Protein AF-A0A959HQ09-F1 (afdb_monomer_lite)

Foldseek 3Di:
DPPPVVVVVVQLVVLVVLLPDVLPDDLLLLLVPPDPDDPVVSVVLSVVLNVQSVCVNVVVLVVVVVVQCVVDPWAQCVPPPVVQADDFDDPPPPSRQAIEAEPRPDDPDPPDQWADRQRYIYGYDDDDNLNVQLRSLLNVVCSVNNPVLVVQLVVLCVDVVNQDLPDLVRCLVCLVVDQLSNRDTSSVSSNNLSRLRVVCVVVVPSVSSVSNNVNVD

Radius of gyration: 17.72 Å; chains: 1; bounding box: 46×41×42 Å

Structure (mmCIF, N/CA/C/O backbone):
data_AF-A0A959HQ09-F1
#
_entry.id   AF-A0A959HQ09-F1
#
loop_
_atom_site.group_PDB
_atom_site.id
_atom_site.ty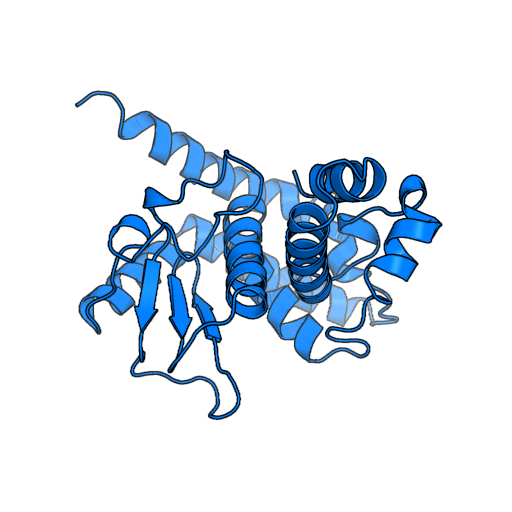pe_symbol
_atom_site.label_atom_id
_atom_site.label_alt_id
_atom_site.label_comp_id
_atom_site.label_asym_id
_atom_site.label_entity_id
_atom_site.label_seq_id
_atom_site.pdbx_PDB_ins_code
_atom_site.Cartn_x
_atom_site.Cartn_y
_atom_site.Cartn_z
_atom_site.occupancy
_atom_site.B_iso_or_equiv
_atom_site.auth_seq_id
_atom_site.auth_comp_id
_atom_site.auth_asym_id
_atom_site.auth_atom_id
_atom_site.pdbx_PDB_model_num
ATOM 1 N N . MET A 1 1 ? -23.035 -22.049 7.823 1.00 43.94 1 MET A N 1
ATOM 2 C CA . MET A 1 1 ? -21.724 -22.748 7.799 1.00 43.94 1 MET A CA 1
ATOM 3 C C . MET A 1 1 ? -21.172 -23.073 6.390 1.00 43.94 1 MET A C 1
ATOM 5 O O . MET A 1 1 ? -20.216 -23.827 6.305 1.00 43.94 1 MET A O 1
ATOM 9 N N . LYS A 1 2 ? -21.675 -22.491 5.280 1.00 42.75 2 LYS A N 1
ATOM 10 C CA . LYS A 1 2 ? -21.252 -22.854 3.900 1.00 42.75 2 LYS A CA 1
ATOM 11 C C . LYS A 1 2 ? -20.357 -21.833 3.152 1.00 42.75 2 LYS A C 1
ATOM 13 O O . LYS A 1 2 ? -20.010 -22.096 2.010 1.00 42.75 2 LYS A O 1
ATOM 18 N N . SER A 1 3 ? -19.942 -20.709 3.752 1.00 49.41 3 SER A N 1
ATOM 19 C CA . SER A 1 3 ? -19.182 -19.643 3.048 1.00 49.41 3 SER A CA 1
ATOM 20 C C . SER A 1 3 ? -17.676 -19.566 3.359 1.00 49.41 3 SER A C 1
ATOM 22 O O . SER A 1 3 ? -16.949 -18.834 2.686 1.00 49.41 3 SER A O 1
ATOM 24 N N . LEU A 1 4 ? -17.179 -20.311 4.354 1.00 49.88 4 LEU A N 1
ATOM 25 C CA . LEU A 1 4 ? -15.773 -20.222 4.777 1.00 49.88 4 LEU A CA 1
ATOM 26 C C . LEU A 1 4 ? -14.812 -20.902 3.786 1.00 49.88 4 LEU A C 1
ATOM 28 O O . LEU A 1 4 ? -13.764 -20.339 3.480 1.00 49.88 4 LEU A O 1
ATOM 32 N N . ASN A 1 5 ? -15.183 -22.052 3.212 1.00 52.88 5 ASN A N 1
ATOM 33 C CA . ASN A 1 5 ? -14.275 -22.830 2.356 1.00 52.88 5 ASN A CA 1
ATOM 34 C C . ASN A 1 5 ? -13.926 -22.130 1.034 1.00 52.88 5 ASN A C 1
ATOM 36 O O . ASN A 1 5 ? -12.776 -22.172 0.604 1.00 52.88 5 ASN A O 1
ATOM 40 N N . THR A 1 6 ? -14.874 -21.427 0.411 1.00 57.06 6 THR A N 1
ATOM 41 C CA . THR A 1 6 ? -14.642 -20.783 -0.892 1.00 57.06 6 THR A CA 1
ATOM 42 C C . THR A 1 6 ? -13.637 -19.634 -0.793 1.00 57.06 6 THR A C 1
ATOM 44 O O . THR A 1 6 ? -12.809 -19.452 -1.681 1.00 57.06 6 THR A O 1
ATOM 47 N N . THR A 1 7 ? -13.648 -18.885 0.314 1.00 63.38 7 THR A N 1
ATOM 48 C CA . THR A 1 7 ? -12.764 -17.720 0.488 1.00 63.38 7 THR A CA 1
ATOM 49 C C . THR A 1 7 ? -11.302 -18.137 0.662 1.00 63.38 7 THR A C 1
ATOM 51 O O . THR A 1 7 ? -10.413 -17.511 0.084 1.00 63.38 7 THR A O 1
ATOM 54 N N . TRP A 1 8 ? -11.043 -19.211 1.414 1.00 62.03 8 TRP A N 1
ATOM 55 C CA . TRP A 1 8 ? -9.688 -19.726 1.625 1.00 62.03 8 TRP A CA 1
ATOM 56 C C . TRP A 1 8 ? -9.102 -20.353 0.365 1.00 62.03 8 TRP A C 1
ATOM 58 O O . TRP A 1 8 ? -7.961 -20.055 0.027 1.00 62.03 8 TRP A O 1
ATOM 68 N N . ILE A 1 9 ? -9.889 -21.140 -0.373 1.00 66.19 9 ILE A N 1
ATOM 69 C CA . ILE A 1 9 ? -9.443 -21.763 -1.627 1.00 66.19 9 ILE A CA 1
ATOM 70 C C . ILE A 1 9 ? -9.069 -20.691 -2.658 1.00 66.19 9 ILE A C 1
ATOM 72 O O . ILE A 1 9 ? -8.006 -20.772 -3.270 1.00 66.19 9 ILE A O 1
ATOM 76 N N . VAL A 1 10 ? -9.887 -19.643 -2.802 1.00 71.75 10 VAL A N 1
ATOM 77 C CA . VAL A 1 10 ? -9.592 -18.530 -3.719 1.00 71.75 10 VAL A CA 1
ATOM 78 C C . VAL A 1 10 ? -8.351 -17.754 -3.268 1.00 71.75 10 VAL A C 1
ATOM 80 O O . VAL A 1 10 ? -7.457 -17.508 -4.078 1.00 71.75 10 VAL A O 1
ATOM 83 N N . ARG A 1 11 ? -8.237 -17.408 -1.977 1.00 71.44 11 ARG A N 1
ATOM 84 C CA . ARG A 1 11 ? -7.062 -16.689 -1.445 1.00 71.44 11 ARG A CA 1
ATOM 85 C C . ARG A 1 11 ? -5.773 -17.493 -1.605 1.00 71.44 11 ARG A C 1
ATOM 87 O O . ARG A 1 11 ? -4.757 -16.933 -2.016 1.00 71.44 11 ARG A O 1
ATOM 94 N N . TYR A 1 12 ? -5.816 -18.790 -1.314 1.00 76.50 12 TYR A N 1
ATOM 95 C CA . TYR A 1 12 ? -4.663 -19.677 -1.428 1.00 76.50 12 TYR A CA 1
ATOM 96 C C . TYR A 1 12 ? -4.282 -19.910 -2.895 1.00 76.50 12 TYR A C 1
ATOM 98 O O . TYR A 1 12 ? -3.115 -19.772 -3.258 1.00 76.50 12 TYR A O 1
ATOM 106 N N . GLY A 1 13 ? -5.265 -20.124 -3.776 1.00 81.88 13 GLY A N 1
ATOM 107 C CA . GLY A 1 13 ? -5.048 -20.209 -5.223 1.00 81.88 13 GLY A CA 1
ATOM 108 C C . GLY A 1 13 ? -4.397 -18.949 -5.803 1.00 81.88 13 GLY A C 1
ATOM 109 O O . GLY A 1 13 ? -3.475 -19.041 -6.612 1.00 81.88 13 GLY A O 1
ATOM 110 N N . MET A 1 14 ? -4.783 -17.761 -5.323 1.00 83.94 14 MET A N 1
ATOM 111 C CA . MET A 1 14 ? -4.156 -16.495 -5.723 1.00 83.94 14 MET A CA 1
ATOM 112 C C . MET A 1 14 ? -2.687 -16.375 -5.287 1.00 83.94 14 MET A C 1
ATOM 114 O O . MET A 1 14 ? -1.922 -15.658 -5.930 1.00 83.94 14 MET A O 1
ATOM 118 N N . ARG A 1 15 ? -2.252 -17.046 -4.212 1.00 89.12 15 ARG A N 1
ATOM 119 C CA . ARG A 1 15 ? -0.835 -17.060 -3.787 1.00 89.12 15 ARG A CA 1
ATOM 120 C C . ARG A 1 15 ? 0.019 -17.892 -4.727 1.00 89.12 15 ARG A C 1
ATOM 122 O O . ARG A 1 15 ? 1.035 -17.405 -5.206 1.00 89.12 15 ARG A O 1
ATOM 129 N N . TRP A 1 16 ? -0.449 -19.089 -5.069 1.00 87.56 16 TRP A N 1
ATOM 130 C CA . TRP A 1 16 ? 0.205 -19.923 -6.074 1.00 87.56 16 TRP A CA 1
ATOM 131 C C . TRP A 1 16 ? 0.241 -19.238 -7.437 1.00 87.56 16 TRP A C 1
ATOM 133 O O . TRP A 1 16 ? 1.293 -19.192 -8.070 1.00 87.56 16 TRP A O 1
ATOM 143 N N . LYS A 1 17 ? -0.869 -18.612 -7.856 1.00 87.06 17 LYS A N 1
ATOM 144 C CA . LYS A 1 17 ? -0.900 -17.806 -9.083 1.00 87.06 17 LYS A CA 1
ATOM 145 C C . LYS A 1 17 ? 0.177 -16.721 -9.057 1.00 87.06 17 LYS A C 1
ATOM 147 O O . LYS A 1 17 ? 0.912 -16.596 -10.027 1.00 87.06 17 LYS A O 1
ATOM 152 N N . ARG A 1 18 ? 0.316 -15.969 -7.959 1.00 87.44 18 ARG A N 1
ATOM 153 C CA . ARG A 1 18 ? 1.379 -14.960 -7.811 1.00 87.44 18 ARG A CA 1
ATOM 154 C C . ARG A 1 18 ? 2.772 -15.584 -7.893 1.00 87.44 18 ARG A C 1
ATOM 156 O O . ARG A 1 18 ? 3.579 -15.104 -8.676 1.00 87.44 18 ARG A O 1
ATOM 163 N N . LEU A 1 19 ? 3.034 -16.680 -7.182 1.00 86.38 19 LEU A N 1
ATOM 164 C CA . LEU A 1 19 ? 4.336 -17.353 -7.212 1.00 86.38 19 LEU A CA 1
ATOM 165 C C . LEU A 1 19 ? 4.762 -17.777 -8.629 1.00 86.38 19 LEU A C 1
ATOM 167 O O . LEU A 1 19 ? 5.940 -17.683 -8.946 1.00 86.38 19 LEU A O 1
ATOM 171 N N . PHE A 1 20 ? 3.832 -18.205 -9.488 1.00 82.75 20 PHE A N 1
ATOM 172 C CA . PHE A 1 20 ? 4.166 -18.665 -10.843 1.00 82.75 20 PHE A CA 1
ATOM 173 C C . PHE A 1 20 ? 4.054 -17.584 -11.927 1.00 82.75 20 PHE A C 1
ATOM 175 O O . PHE A 1 20 ? 4.828 -17.593 -12.881 1.00 82.75 20 PHE A O 1
ATOM 182 N N . VAL A 1 21 ? 3.120 -16.639 -11.795 1.00 77.31 21 VAL A N 1
ATOM 183 C CA . VAL A 1 21 ? 2.882 -15.585 -12.797 1.00 77.31 21 VAL A CA 1
ATOM 184 C C . VAL A 1 21 ? 3.792 -14.383 -12.570 1.00 77.31 21 VAL A C 1
ATOM 186 O O . VAL A 1 21 ? 4.288 -13.801 -13.531 1.00 77.31 21 VAL A O 1
ATOM 189 N N . PHE A 1 22 ? 4.048 -14.011 -11.314 1.00 72.50 22 PHE A N 1
ATOM 190 C CA . PHE A 1 22 ? 4.819 -12.809 -10.994 1.00 72.50 22 PHE A CA 1
ATOM 191 C C . PHE A 1 22 ? 6.276 -12.887 -11.488 1.00 72.50 22 PHE A C 1
ATOM 193 O O . PHE A 1 22 ? 6.742 -11.918 -12.089 1.00 72.50 22 PHE A O 1
ATOM 200 N N . PRO A 1 23 ? 6.986 -14.030 -11.367 1.00 66.69 23 PRO A N 1
ATOM 201 C CA . PRO A 1 23 ? 8.327 -14.176 -11.937 1.00 66.69 23 PRO A CA 1
ATOM 202 C C . PRO A 1 23 ? 8.366 -14.210 -13.474 1.00 66.69 23 PRO A C 1
ATOM 204 O O . PRO A 1 23 ? 9.419 -13.938 -14.055 1.00 66.69 23 PRO A O 1
ATOM 207 N N . ALA A 1 24 ? 7.250 -14.560 -14.123 1.00 61.00 24 ALA A N 1
ATOM 208 C CA . ALA A 1 24 ? 7.165 -14.828 -15.560 1.00 61.00 24 ALA A CA 1
ATOM 209 C C . ALA A 1 24 ? 6.507 -13.700 -16.387 1.00 61.00 24 ALA A C 1
ATOM 211 O O . ALA A 1 24 ? 6.613 -13.725 -17.611 1.00 61.00 24 ALA A O 1
ATOM 212 N N . GLY A 1 25 ? 5.837 -12.728 -15.752 1.00 60.88 25 GLY A N 1
ATOM 213 C CA . GLY A 1 25 ? 4.898 -11.815 -16.419 1.00 60.88 25 GLY A CA 1
ATOM 214 C C . GLY A 1 25 ? 5.127 -10.305 -16.236 1.00 60.88 25 GLY A C 1
ATOM 215 O O . GLY A 1 25 ? 6.240 -9.825 -16.010 1.00 60.88 25 GLY A O 1
ATOM 216 N N . GLU A 1 26 ? 4.020 -9.564 -16.366 1.00 52.19 26 GLU A N 1
ATOM 217 C CA . GLU A 1 26 ? 3.882 -8.100 -16.534 1.00 52.19 26 GLU A CA 1
ATOM 218 C C . GLU A 1 26 ? 4.521 -7.238 -15.430 1.00 52.19 26 GLU A C 1
ATOM 220 O O . GLU A 1 26 ? 4.887 -6.087 -15.661 1.00 52.19 26 GLU A O 1
ATOM 225 N N . TYR A 1 27 ? 4.765 -7.804 -14.249 1.00 57.06 27 TYR A N 1
ATOM 226 C CA . TYR A 1 27 ? 5.364 -7.091 -13.118 1.00 57.06 27 TYR A CA 1
ATOM 227 C C . TYR A 1 27 ? 6.898 -7.023 -13.155 1.00 57.06 27 TYR A C 1
ATOM 229 O O . TYR A 1 27 ? 7.530 -6.472 -12.248 1.00 57.06 27 TYR A O 1
ATOM 237 N N . ARG A 1 28 ? 7.520 -7.496 -14.248 1.00 57.09 28 ARG A N 1
ATOM 238 C CA . ARG A 1 28 ? 8.947 -7.274 -14.540 1.00 57.09 28 ARG A CA 1
ATOM 239 C C . ARG A 1 28 ? 9.354 -5.792 -14.487 1.00 57.09 28 ARG A C 1
ATOM 241 O O . ARG A 1 28 ? 10.529 -5.486 -14.273 1.00 57.09 28 ARG A O 1
ATOM 248 N N . HIS A 1 29 ? 8.401 -4.873 -14.642 1.00 55.19 29 HIS A N 1
ATOM 249 C CA . HIS A 1 29 ? 8.631 -3.431 -14.573 1.00 55.19 29 HIS A CA 1
ATOM 250 C C . HIS A 1 29 ? 9.190 -2.942 -13.225 1.00 55.19 29 HIS A C 1
ATOM 252 O O . HIS A 1 29 ? 10.007 -2.020 -13.219 1.00 55.19 29 HIS A O 1
ATOM 258 N N . PHE A 1 30 ? 8.897 -3.602 -12.097 1.00 58.06 30 PHE A N 1
ATOM 259 C CA . PHE A 1 30 ? 9.447 -3.201 -10.789 1.00 58.06 30 PHE A CA 1
ATOM 260 C C . PHE A 1 30 ? 10.964 -3.431 -10.650 1.00 58.06 30 PHE A C 1
ATOM 262 O O . PHE A 1 30 ? 11.650 -2.781 -9.848 1.00 58.06 30 PHE A O 1
ATOM 269 N N . TYR A 1 31 ? 11.533 -4.305 -11.484 1.00 51.59 31 TYR A N 1
ATOM 270 C CA . TYR A 1 31 ? 12.986 -4.471 -11.607 1.00 51.59 31 TYR A CA 1
ATOM 271 C C . TYR A 1 31 ? 13.630 -3.377 -12.462 1.00 51.59 31 TYR A C 1
ATOM 273 O O . TYR A 1 31 ? 14.836 -3.143 -12.357 1.00 51.59 31 TYR A O 1
ATOM 281 N N . LEU A 1 32 ? 12.834 -2.726 -13.311 1.00 49.41 32 LEU A N 1
ATOM 282 C CA . LEU A 1 32 ? 13.282 -1.814 -14.357 1.00 49.41 32 LEU A CA 1
ATOM 283 C C . LEU A 1 32 ? 12.976 -0.349 -14.064 1.00 49.41 32 LEU A C 1
ATOM 285 O O . LEU A 1 32 ? 13.360 0.483 -14.881 1.00 49.41 32 LEU A O 1
ATOM 289 N N . TYR A 1 33 ? 12.352 -0.012 -12.928 1.00 50.56 33 TYR A N 1
ATOM 290 C CA . TYR A 1 33 ? 12.102 1.382 -12.559 1.00 50.56 33 TYR A CA 1
ATOM 291 C C . TYR A 1 33 ? 13.421 2.168 -12.497 1.00 50.56 33 TYR A C 1
ATOM 293 O O . TYR A 1 33 ? 14.137 2.124 -11.501 1.00 50.56 33 TYR A O 1
ATOM 301 N N . ARG A 1 34 ? 13.778 2.812 -13.615 1.00 53.16 34 ARG A N 1
ATOM 302 C CA . ARG A 1 34 ? 14.903 3.733 -13.843 1.00 53.16 34 ARG A CA 1
ATOM 303 C C . ARG A 1 34 ? 16.277 3.351 -13.282 1.00 53.16 34 ARG A C 1
ATOM 305 O O . ARG A 1 34 ? 17.147 4.211 -13.181 1.00 53.16 34 ARG A O 1
ATOM 312 N N . THR A 1 35 ? 16.535 2.089 -12.945 1.00 54.34 35 THR A N 1
ATOM 313 C CA . THR A 1 35 ? 17.848 1.716 -12.408 1.00 54.34 35 THR A CA 1
ATOM 314 C C . THR A 1 35 ? 18.733 1.112 -13.494 1.00 54.34 35 THR A C 1
ATOM 316 O O . THR A 1 35 ? 18.455 0.031 -14.009 1.00 54.34 35 THR A O 1
ATOM 319 N N . ASN A 1 36 ? 19.843 1.786 -13.810 1.00 58.88 36 ASN A N 1
ATOM 320 C CA . ASN A 1 36 ? 20.933 1.253 -14.636 1.00 58.88 36 ASN A CA 1
ATOM 321 C C . ASN A 1 36 ? 21.764 0.229 -13.830 1.00 58.88 36 ASN A C 1
ATOM 323 O O . ASN A 1 36 ? 22.969 0.377 -13.633 1.00 58.88 36 ASN A O 1
ATOM 327 N N . LYS A 1 37 ? 21.089 -0.752 -13.217 1.00 68.69 37 LYS A N 1
ATOM 328 C CA . LYS A 1 37 ? 21.716 -1.747 -12.340 1.00 68.69 37 LYS A CA 1
ATOM 329 C C . LYS A 1 37 ? 22.216 -2.935 -13.149 1.00 68.69 37 LYS A C 1
ATOM 331 O O . LYS A 1 37 ? 21.588 -3.366 -14.114 1.00 68.69 37 LYS A O 1
ATOM 336 N N . SER A 1 38 ? 23.330 -3.505 -12.691 1.00 81.94 38 SER A N 1
ATOM 337 C CA . SER A 1 38 ? 23.923 -4.690 -13.307 1.00 81.94 38 SER A CA 1
ATOM 338 C C . SER A 1 38 ? 22.946 -5.881 -13.323 1.00 81.94 38 SER A C 1
ATOM 340 O O . SER A 1 38 ? 22.109 -6.010 -12.418 1.00 81.94 38 SER A O 1
ATOM 342 N N . PRO A 1 39 ? 23.059 -6.795 -14.308 1.00 81.56 39 PRO A N 1
ATOM 343 C CA . PRO A 1 39 ? 22.235 -8.004 -14.383 1.00 81.56 39 PRO A CA 1
ATOM 344 C C . PRO A 1 39 ? 22.214 -8.819 -13.082 1.00 81.56 39 PRO A C 1
ATOM 346 O O . PRO A 1 39 ? 21.149 -9.259 -12.661 1.00 81.56 39 PRO A O 1
ATOM 349 N N . PHE A 1 40 ? 23.354 -8.930 -12.392 1.00 84.44 40 PHE A N 1
ATOM 350 C CA . PHE A 1 40 ? 23.463 -9.648 -11.118 1.00 84.44 40 PHE A CA 1
ATOM 351 C C . PHE A 1 40 ? 22.634 -9.024 -9.993 1.00 84.44 40 PHE A C 1
ATOM 353 O O . PHE A 1 40 ? 21.995 -9.743 -9.230 1.00 84.44 40 PHE A O 1
ATOM 360 N N . ARG A 1 41 ? 22.581 -7.687 -9.899 1.00 81.81 41 ARG A N 1
ATOM 361 C CA . ARG A 1 41 ? 21.724 -7.017 -8.905 1.00 81.81 41 ARG A CA 1
ATOM 362 C C . ARG A 1 41 ? 20.244 -7.244 -9.200 1.00 81.81 41 ARG A C 1
ATOM 364 O O . ARG A 1 41 ? 19.470 -7.427 -8.267 1.00 81.81 41 ARG A O 1
ATOM 371 N N . ARG A 1 42 ? 19.858 -7.259 -10.481 1.00 80.12 42 ARG A N 1
ATOM 372 C CA . ARG A 1 42 ? 18.479 -7.576 -10.891 1.00 80.12 42 ARG A CA 1
ATOM 373 C C . ARG A 1 42 ? 18.101 -9.005 -10.506 1.00 80.12 42 ARG A C 1
ATOM 375 O O . ARG A 1 42 ? 17.035 -9.195 -9.932 1.00 80.12 42 ARG A O 1
ATOM 382 N N . LEU A 1 43 ? 18.993 -9.968 -10.744 1.00 84.25 43 LEU A N 1
ATOM 383 C CA . LEU A 1 43 ? 18.800 -11.354 -10.315 1.00 84.25 43 LEU A CA 1
ATOM 384 C C . LEU A 1 43 ? 18.664 -11.461 -8.790 1.00 84.25 43 LEU A C 1
ATOM 386 O O . LEU A 1 43 ? 17.744 -12.110 -8.311 1.00 84.25 43 LEU A O 1
ATOM 390 N N . GLY A 1 44 ? 19.526 -10.778 -8.033 1.00 87.19 44 GLY A N 1
ATOM 391 C CA . GLY A 1 44 ? 19.452 -10.764 -6.571 1.00 87.19 44 GLY A CA 1
ATOM 392 C C . GLY A 1 44 ? 18.104 -10.258 -6.046 1.00 87.19 44 GLY A C 1
ATOM 393 O O . GLY A 1 44 ? 17.508 -10.899 -5.188 1.00 87.19 44 GLY A O 1
ATOM 394 N N . TYR A 1 45 ? 17.578 -9.156 -6.594 1.00 84.50 45 TYR A N 1
ATOM 395 C CA . TYR A 1 45 ? 16.243 -8.672 -6.214 1.00 84.50 45 TYR A CA 1
ATOM 396 C C . TYR A 1 45 ? 15.135 -9.648 -6.593 1.00 84.50 45 TYR A C 1
ATOM 398 O O . TYR A 1 45 ? 14.220 -9.870 -5.809 1.00 84.50 45 TYR A O 1
ATOM 406 N N . TRP A 1 46 ? 15.236 -10.262 -7.769 1.00 85.38 46 TRP A N 1
ATOM 407 C CA . TRP A 1 46 ? 14.268 -11.263 -8.197 1.00 85.38 46 TRP A CA 1
ATOM 408 C C . TRP A 1 46 ? 14.246 -12.474 -7.258 1.00 85.38 46 TRP A C 1
ATOM 410 O O . TRP A 1 46 ? 13.175 -12.941 -6.885 1.00 85.38 46 TRP A O 1
ATOM 420 N N . MET A 1 47 ? 15.411 -12.934 -6.793 1.00 88.94 47 MET A N 1
ATOM 421 C CA . MET A 1 47 ? 15.485 -14.021 -5.814 1.00 88.94 47 MET A CA 1
ATOM 422 C C . MET A 1 47 ? 14.830 -13.646 -4.480 1.00 88.94 47 MET A C 1
ATOM 424 O O . MET A 1 47 ? 14.141 -14.479 -3.896 1.00 88.94 47 MET A O 1
ATOM 428 N N . VAL A 1 48 ? 15.008 -12.407 -4.007 1.00 90.69 48 VAL A N 1
ATOM 429 C CA . VAL A 1 48 ? 14.341 -11.921 -2.785 1.00 90.69 48 VAL A CA 1
ATOM 430 C C . VAL A 1 48 ? 12.822 -11.954 -2.948 1.00 90.69 48 VAL A C 1
ATOM 432 O O . VAL A 1 48 ? 12.133 -12.472 -2.072 1.00 90.69 48 VAL A O 1
ATOM 435 N N . ASP A 1 49 ? 12.303 -11.485 -4.082 1.00 89.44 49 ASP A N 1
ATOM 436 C CA . ASP A 1 49 ? 10.865 -11.522 -4.366 1.00 89.44 49 ASP A CA 1
ATOM 437 C C . ASP A 1 49 ? 10.323 -12.958 -4.399 1.00 89.44 49 ASP A C 1
ATOM 439 O O . ASP A 1 49 ? 9.276 -13.231 -3.814 1.00 89.44 49 ASP A O 1
ATOM 443 N N . VAL A 1 50 ? 11.051 -13.902 -5.008 1.00 90.38 50 VAL A N 1
ATOM 444 C CA . VAL A 1 50 ? 10.675 -15.327 -5.003 1.00 90.38 50 VAL A CA 1
ATOM 445 C C . VAL A 1 50 ? 10.623 -15.883 -3.580 1.00 90.38 50 VAL A C 1
ATOM 447 O O . VAL A 1 50 ? 9.652 -16.550 -3.231 1.00 90.38 50 VAL A O 1
ATOM 450 N N . VAL A 1 51 ? 11.617 -15.588 -2.736 1.00 94.06 51 VAL A N 1
ATOM 451 C CA . VAL A 1 51 ? 11.625 -16.029 -1.329 1.00 94.06 51 VAL A CA 1
ATOM 452 C C . VAL A 1 51 ? 10.414 -15.478 -0.573 1.00 94.06 51 VAL A C 1
ATOM 454 O O . VAL A 1 51 ? 9.764 -16.217 0.167 1.00 94.06 51 VAL A O 1
ATOM 457 N N . ILE A 1 52 ? 10.066 -14.209 -0.791 1.00 93.56 52 ILE A N 1
ATOM 458 C CA . ILE A 1 52 ? 8.887 -13.586 -0.177 1.00 93.56 52 ILE A CA 1
ATOM 459 C C . ILE A 1 52 ? 7.594 -14.260 -0.660 1.00 93.56 52 ILE A C 1
ATOM 461 O O . ILE A 1 52 ? 6.734 -14.584 0.157 1.00 93.56 52 ILE A O 1
ATOM 465 N N . LEU A 1 53 ? 7.463 -14.535 -1.962 1.00 91.62 53 LEU A N 1
ATOM 466 C CA . LEU A 1 53 ? 6.290 -15.214 -2.529 1.00 91.62 53 LEU A CA 1
ATOM 467 C C . LEU A 1 53 ? 6.139 -16.654 -2.026 1.00 91.62 53 LEU A C 1
ATOM 469 O O . LEU A 1 53 ? 5.022 -17.106 -1.773 1.00 91.62 53 LEU A O 1
ATOM 473 N N . VAL A 1 54 ? 7.248 -17.374 -1.844 1.00 94.44 54 VAL A N 1
ATOM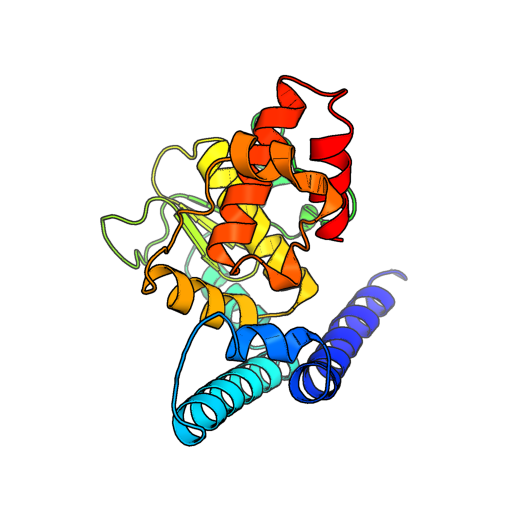 474 C CA . VAL A 1 54 ? 7.236 -18.683 -1.173 1.00 94.44 54 VAL A CA 1
ATOM 475 C C . VAL A 1 54 ? 6.744 -18.526 0.266 1.00 94.44 54 VAL A C 1
ATOM 477 O O . VAL A 1 54 ? 5.894 -19.295 0.710 1.00 94.44 54 VAL A O 1
ATOM 480 N N . GLY A 1 55 ? 7.200 -17.489 0.972 1.00 95.25 55 GLY A N 1
ATOM 481 C CA . GLY A 1 55 ? 6.698 -17.127 2.296 1.00 95.25 55 GLY A CA 1
ATOM 482 C C . GLY A 1 55 ? 5.180 -16.921 2.343 1.00 95.25 55 GLY A C 1
ATOM 483 O O . GLY A 1 55 ? 4.516 -17.435 3.244 1.00 95.25 55 GLY A O 1
ATOM 484 N N . ASP A 1 56 ? 4.607 -16.245 1.345 1.00 93.75 56 ASP A N 1
ATOM 485 C CA . ASP A 1 56 ? 3.153 -16.069 1.230 1.00 93.75 56 ASP A CA 1
ATOM 486 C C . ASP A 1 56 ? 2.424 -17.410 1.090 1.00 93.75 56 ASP A C 1
ATOM 488 O O . ASP A 1 56 ? 1.411 -17.643 1.755 1.00 93.75 56 ASP A O 1
ATOM 492 N N . VAL A 1 57 ? 2.937 -18.318 0.255 1.00 94.00 57 VAL A N 1
ATOM 493 C CA . VAL A 1 57 ? 2.374 -19.669 0.068 1.00 94.00 57 VAL A CA 1
ATOM 494 C C . VAL A 1 57 ? 2.431 -20.498 1.355 1.00 94.00 57 VAL A C 1
ATOM 496 O O . VAL A 1 57 ? 1.500 -21.254 1.639 1.00 94.00 57 VAL A O 1
ATOM 499 N N . LEU A 1 58 ? 3.479 -20.316 2.160 1.00 95.25 58 LEU A N 1
ATOM 500 C CA . LEU A 1 58 ? 3.639 -20.941 3.477 1.00 95.25 58 LEU A CA 1
ATOM 501 C C . LEU A 1 58 ? 2.854 -20.231 4.594 1.00 95.25 58 LEU A C 1
ATOM 503 O O . LEU A 1 58 ? 2.998 -20.581 5.763 1.00 95.25 58 LEU A O 1
ATOM 507 N N . CYS A 1 59 ? 2.020 -19.247 4.248 1.00 93.31 59 CYS A N 1
ATOM 508 C CA . CYS A 1 59 ? 1.202 -18.482 5.188 1.00 93.31 59 CYS A CA 1
ATOM 509 C C . CYS A 1 59 ? 2.009 -17.702 6.240 1.00 93.31 59 CYS A C 1
ATOM 511 O O . CYS A 1 59 ? 1.509 -17.454 7.338 1.00 93.31 59 CYS A O 1
ATOM 513 N N . LEU A 1 60 ? 3.234 -17.266 5.910 1.00 93.50 60 LEU A N 1
ATOM 514 C CA . LEU A 1 60 ? 4.021 -16.401 6.796 1.00 93.50 60 LEU A CA 1
ATOM 515 C C . LEU A 1 60 ? 3.283 -15.113 7.207 1.00 93.50 60 LEU A C 1
ATOM 517 O O . LEU A 1 60 ? 3.373 -14.769 8.386 1.00 93.50 60 LEU A O 1
ATOM 521 N N . PRO A 1 61 ? 2.522 -14.423 6.326 1.00 91.31 61 PRO A N 1
ATOM 522 C CA . PRO A 1 61 ? 1.745 -13.252 6.734 1.00 91.31 61 PRO A CA 1
ATOM 523 C C . PRO A 1 61 ? 0.739 -13.560 7.846 1.00 91.31 61 PRO A C 1
ATOM 525 O O . PRO A 1 61 ? 0.644 -12.819 8.820 1.00 91.31 61 PRO A O 1
ATOM 528 N N . GLU A 1 62 ? 0.010 -14.674 7.745 1.00 90.88 62 GLU A N 1
ATOM 529 C CA . GLU A 1 62 ? -0.944 -15.080 8.778 1.00 90.88 62 GLU A CA 1
ATOM 530 C C . GLU A 1 62 ? -0.268 -15.481 10.081 1.00 90.88 62 GLU A C 1
ATOM 532 O O . GLU A 1 62 ? -0.756 -15.114 11.148 1.00 90.88 62 GLU A O 1
ATOM 537 N N . ILE A 1 63 ? 0.846 -16.213 10.005 1.00 91.69 63 ILE A N 1
ATOM 538 C CA . ILE A 1 63 ? 1.620 -16.588 11.192 1.00 91.69 63 ILE A CA 1
ATOM 539 C C . ILE A 1 63 ? 2.110 -15.323 11.899 1.00 91.69 63 ILE A C 1
ATOM 541 O O . ILE A 1 63 ? 1.944 -15.197 13.110 1.00 91.69 63 ILE A O 1
ATOM 545 N N . TYR A 1 64 ? 2.655 -14.361 11.151 1.00 90.75 64 TYR A N 1
ATOM 546 C CA . TYR A 1 64 ? 3.091 -13.083 11.703 1.00 90.75 64 TYR A CA 1
ATOM 547 C C . TYR A 1 64 ? 1.941 -12.333 12.380 1.00 90.75 64 TYR A C 1
ATOM 549 O O . TYR A 1 64 ? 2.081 -11.923 13.529 1.00 90.75 64 TYR A O 1
ATOM 557 N N . LEU A 1 65 ? 0.797 -12.187 11.704 1.00 87.12 65 LEU A N 1
ATOM 558 C CA . LEU A 1 65 ? -0.369 -11.497 12.262 1.00 87.12 65 LEU A CA 1
ATOM 559 C C . LEU A 1 65 ? -0.890 -12.194 13.524 1.00 87.12 65 LEU A C 1
ATOM 561 O O . LEU A 1 65 ? -1.218 -11.528 14.501 1.00 87.12 65 LEU A O 1
ATOM 565 N N . ALA A 1 66 ? -0.920 -13.529 13.543 1.00 87.69 66 ALA A N 1
ATOM 566 C CA . ALA A 1 66 ? -1.309 -14.286 14.728 1.00 87.69 66 ALA A CA 1
ATOM 567 C C . ALA A 1 66 ? -0.363 -14.017 15.909 1.00 87.69 66 ALA A C 1
ATOM 569 O O . ALA A 1 66 ? -0.827 -13.802 17.028 1.00 87.69 66 ALA A O 1
ATOM 570 N N . LEU A 1 67 ? 0.951 -13.973 15.665 1.00 87.62 67 LEU A N 1
ATOM 571 C CA . LEU A 1 67 ? 1.945 -13.635 16.687 1.00 87.62 67 LEU A CA 1
ATOM 572 C C . LEU A 1 67 ? 1.807 -12.185 17.170 1.00 87.62 67 LEU A C 1
ATOM 574 O O . LEU A 1 67 ? 1.875 -11.937 18.373 1.00 87.62 67 LEU A O 1
ATOM 578 N N . GLU A 1 68 ? 1.573 -11.237 16.261 1.00 83.19 68 GLU A N 1
ATOM 579 C CA . GLU A 1 68 ? 1.330 -9.829 16.595 1.00 83.19 68 GLU A CA 1
ATOM 580 C C . GLU A 1 68 ? 0.105 -9.684 17.512 1.00 83.19 68 GLU A C 1
ATOM 582 O O . GLU A 1 68 ? 0.171 -9.003 18.536 1.00 83.19 68 GLU A O 1
ATOM 587 N N . TRP A 1 69 ? -0.990 -10.382 17.199 1.00 81.00 69 TRP A N 1
ATOM 588 C CA . TRP A 1 69 ? -2.222 -10.342 17.995 1.00 81.00 69 TRP A CA 1
ATOM 589 C C . TRP A 1 69 ? -2.084 -11.017 19.358 1.00 81.00 69 TRP A C 1
ATOM 591 O O . TRP A 1 69 ? -2.737 -10.604 20.313 1.00 81.00 69 TRP A O 1
ATOM 601 N N . LEU A 1 70 ? -1.245 -12.049 19.467 1.00 82.81 70 LEU A N 1
ATOM 602 C CA . LEU A 1 70 ? -0.914 -12.648 20.761 1.00 82.81 70 LEU A CA 1
ATOM 603 C C . LEU A 1 70 ? -0.074 -11.697 21.621 1.00 82.81 70 LEU A C 1
ATOM 605 O O . LEU A 1 70 ? -0.197 -11.702 22.845 1.00 82.81 70 LEU A O 1
ATOM 609 N N . ALA A 1 71 ? 0.776 -10.879 20.997 1.00 79.75 71 ALA A N 1
ATOM 610 C CA . ALA A 1 71 ? 1.655 -9.954 21.701 1.00 79.75 71 ALA A CA 1
ATOM 611 C C . ALA A 1 71 ? 0.943 -8.674 22.176 1.00 79.75 71 ALA A C 1
ATOM 613 O O . ALA A 1 71 ? 1.314 -8.135 23.226 1.00 79.75 71 ALA A O 1
ATOM 614 N N . SER A 1 72 ? -0.057 -8.195 21.427 1.00 73.19 72 SER A N 1
ATOM 615 C CA . SER A 1 72 ? -0.786 -6.955 21.717 1.00 73.19 72 SER A CA 1
ATOM 616 C C . SER A 1 72 ? -2.261 -7.022 21.294 1.00 73.19 72 SER A C 1
ATOM 618 O O . SER A 1 72 ? -2.571 -7.532 20.217 1.00 73.19 72 SER A O 1
ATOM 620 N N . PRO A 1 73 ? -3.190 -6.434 22.074 1.00 70.19 73 PRO A N 1
ATOM 621 C CA . PRO A 1 73 ? -4.585 -6.326 21.668 1.00 70.19 73 PRO A CA 1
ATOM 622 C C . PRO A 1 73 ? -4.728 -5.344 20.497 1.00 70.19 73 PRO A C 1
ATOM 624 O O . PRO A 1 73 ? -4.549 -4.136 20.649 1.00 70.19 73 PRO A O 1
ATOM 627 N N . VAL A 1 74 ? -5.088 -5.866 19.327 1.00 72.38 74 VAL A N 1
ATOM 628 C CA . VAL A 1 74 ? -5.357 -5.072 18.122 1.00 72.38 74 VAL A CA 1
ATOM 629 C C . VAL A 1 74 ? -6.864 -4.850 17.971 1.00 72.38 74 VAL A C 1
ATOM 631 O O . VAL A 1 74 ? -7.647 -5.788 18.128 1.00 72.38 74 VAL A O 1
ATOM 634 N N . LYS A 1 75 ? -7.285 -3.622 17.641 1.00 69.69 75 LYS A N 1
ATOM 635 C CA . LYS A 1 75 ? -8.694 -3.306 17.364 1.00 69.69 75 LYS A CA 1
ATOM 636 C C . LYS A 1 75 ? -9.008 -3.522 15.883 1.00 69.69 75 LYS A C 1
ATOM 638 O O . LYS A 1 75 ? -8.185 -3.242 15.010 1.00 69.69 75 LYS A O 1
ATOM 643 N N . THR A 1 76 ? -10.203 -4.025 15.591 1.00 66.88 76 THR A N 1
ATOM 644 C CA . THR A 1 76 ? -10.672 -4.157 14.201 1.00 66.88 76 THR A CA 1
ATOM 645 C C . THR A 1 76 ? -11.167 -2.808 13.680 1.00 66.88 76 THR A C 1
ATOM 647 O O . THR A 1 76 ? -11.700 -2.008 14.449 1.00 66.88 76 THR A O 1
ATOM 650 N N . PHE A 1 77 ? -10.980 -2.540 12.386 1.00 60.53 77 PHE A N 1
ATOM 651 C CA . PHE A 1 77 ? -11.375 -1.275 11.756 1.00 60.53 77 PHE A CA 1
ATOM 652 C C . PHE A 1 77 ? -12.854 -0.888 11.997 1.00 60.53 77 PHE A C 1
ATOM 654 O O . PHE A 1 77 ? -13.091 0.255 12.383 1.00 60.53 77 PHE A O 1
ATOM 661 N N . PRO A 1 78 ? -13.844 -1.808 11.923 1.00 54.66 78 PRO A N 1
ATOM 662 C CA . PRO A 1 78 ? -15.253 -1.485 12.191 1.00 54.66 78 PRO A CA 1
ATOM 663 C C . PRO A 1 78 ? -15.566 -1.102 13.647 1.00 54.66 78 PRO A C 1
ATOM 665 O O . PRO A 1 78 ? -16.667 -0.646 13.935 1.00 54.66 78 PRO A O 1
ATOM 668 N N . GLN A 1 79 ? -14.636 -1.337 14.580 1.00 51.56 79 GLN A N 1
ATOM 669 C CA . GLN A 1 79 ? -14.784 -0.989 15.999 1.00 51.56 79 GLN A CA 1
ATOM 670 C C . GLN A 1 79 ? -14.178 0.378 16.346 1.00 51.56 79 GLN A C 1
ATOM 672 O O . GLN A 1 79 ? -14.294 0.820 17.491 1.00 51.56 79 GLN A O 1
ATOM 677 N N . MET A 1 80 ? -13.506 1.037 15.399 1.00 55.09 80 MET A N 1
ATOM 678 C CA . MET A 1 80 ? -13.218 2.468 15.500 1.00 55.09 80 MET A CA 1
ATOM 679 C C . MET A 1 80 ? -14.400 3.260 14.940 1.00 55.09 80 MET A C 1
ATOM 681 O O . MET A 1 80 ? -15.267 2.689 14.285 1.00 55.09 80 MET A O 1
ATOM 685 N N . ASP A 1 81 ? -14.456 4.562 15.218 1.00 54.38 81 ASP A N 1
ATOM 686 C CA . ASP A 1 81 ? -15.462 5.449 14.633 1.00 54.38 81 ASP A CA 1
ATOM 687 C C . ASP A 1 81 ? -15.283 5.497 13.105 1.00 54.38 81 ASP A C 1
ATOM 689 O O . ASP A 1 81 ? -14.571 6.340 12.562 1.00 54.38 81 ASP A O 1
ATOM 693 N N . GLY A 1 82 ? -15.881 4.528 12.408 1.00 50.69 82 GLY A N 1
ATOM 694 C CA . GLY A 1 82 ? -15.786 4.351 10.960 1.00 50.69 82 GLY A CA 1
ATOM 695 C C . GLY A 1 82 ? -16.409 5.503 10.175 1.00 50.69 82 GLY A C 1
ATOM 696 O O . GLY A 1 82 ? -16.231 5.566 8.964 1.00 50.69 82 GLY A O 1
ATOM 697 N N . SER A 1 83 ? -17.101 6.430 10.851 1.00 53.44 83 SER A N 1
ATOM 698 C CA . SER A 1 83 ? -17.540 7.692 10.254 1.00 53.44 83 SER A CA 1
ATOM 699 C C . SER A 1 83 ? -16.376 8.664 10.024 1.00 53.44 83 SER A C 1
ATOM 701 O O . SER A 1 83 ? -16.448 9.490 9.116 1.00 53.44 83 SER A O 1
ATOM 703 N N . LYS A 1 84 ? -15.282 8.529 10.790 1.00 57.16 84 LYS A N 1
ATOM 704 C CA . LYS A 1 84 ? -14.092 9.381 10.682 1.00 57.16 84 LYS A CA 1
ATOM 705 C C . LYS A 1 84 ? -13.243 9.051 9.457 1.00 57.16 84 LYS A C 1
ATOM 707 O O . LYS A 1 84 ? -12.643 9.944 8.874 1.00 57.16 84 LYS A O 1
ATOM 712 N N . TYR A 1 85 ? -13.199 7.784 9.054 1.00 58.66 85 TYR A N 1
ATOM 713 C CA . TYR A 1 85 ? -12.326 7.325 7.979 1.00 58.66 85 TYR A CA 1
ATOM 714 C C . TYR A 1 85 ? -13.150 6.704 6.857 1.00 58.66 85 TYR A C 1
ATOM 716 O O . TYR A 1 85 ? -13.589 5.556 6.941 1.00 58.66 85 TYR A O 1
ATOM 724 N N . ARG A 1 86 ? -13.347 7.460 5.775 1.00 60.44 86 ARG A N 1
ATOM 725 C CA . ARG A 1 86 ? -13.955 6.919 4.560 1.00 60.44 86 ARG A CA 1
ATOM 726 C C . ARG A 1 86 ? -12.984 5.926 3.931 1.00 60.44 86 ARG A C 1
ATOM 728 O O . ARG A 1 86 ? -11.878 6.303 3.549 1.00 60.44 86 ARG A O 1
ATOM 735 N N . VAL A 1 87 ? -13.411 4.669 3.837 1.00 60.97 87 VAL A N 1
ATOM 736 C CA . VAL A 1 87 ? -12.690 3.644 3.081 1.00 60.97 87 VAL A CA 1
ATOM 737 C C . VAL A 1 87 ? -12.691 4.091 1.614 1.00 60.97 87 VAL A C 1
ATOM 739 O O . VAL A 1 87 ? -13.776 4.319 1.068 1.00 60.97 87 VAL A O 1
ATOM 742 N N . PRO A 1 88 ? -11.512 4.283 1.007 1.00 62.28 88 PRO A N 1
ATOM 743 C CA . PRO A 1 88 ? -11.382 4.681 -0.375 1.00 62.28 88 PRO A CA 1
ATOM 744 C C . PRO A 1 88 ? -11.906 3.587 -1.298 1.00 62.28 88 PRO A C 1
ATOM 746 O O . PRO A 1 88 ? -12.076 2.424 -0.917 1.00 62.28 88 PRO A O 1
ATOM 749 N N . TYR A 1 89 ? -12.164 3.991 -2.529 1.00 57.81 89 TYR A N 1
ATOM 750 C CA . TYR A 1 89 ? -12.429 3.087 -3.622 1.00 57.81 89 TYR A CA 1
ATOM 751 C C . TYR A 1 89 ? -11.200 2.162 -3.830 1.00 57.81 89 TYR A C 1
ATOM 753 O O . TYR A 1 89 ? -10.058 2.616 -3.746 1.00 57.81 89 TYR A O 1
ATOM 761 N N . PRO A 1 90 ? -11.429 0.852 -4.040 1.00 55.22 90 PRO A N 1
ATOM 762 C CA . PRO A 1 90 ? -12.691 0.270 -4.452 1.00 55.22 90 PRO A CA 1
ATOM 763 C C . PRO A 1 90 ? -13.457 -0.312 -3.277 1.00 55.22 90 PRO A C 1
ATOM 765 O O . PRO A 1 90 ? -12.916 -0.793 -2.283 1.00 55.22 90 PRO A O 1
ATOM 768 N N . ALA A 1 91 ? -14.768 -0.384 -3.482 1.00 57.34 91 ALA A N 1
ATOM 769 C CA . ALA A 1 91 ? -15.700 -1.099 -2.619 1.00 57.34 91 ALA A CA 1
ATOM 770 C C . ALA A 1 91 ? -15.382 -2.607 -2.456 1.00 57.34 91 ALA A C 1
ATOM 772 O O . ALA A 1 91 ? -16.084 -3.300 -1.720 1.00 57.34 91 ALA A O 1
ATOM 773 N N . ASP A 1 92 ? -14.366 -3.141 -3.147 1.00 61.28 92 ASP A N 1
ATOM 774 C CA . ASP A 1 92 ? -13.954 -4.544 -3.088 1.00 61.28 92 ASP A CA 1
ATOM 775 C C . ASP A 1 92 ? -12.937 -4.842 -1.970 1.00 61.28 92 ASP A C 1
ATOM 777 O O . ASP A 1 92 ? -12.766 -6.012 -1.591 1.00 61.28 92 ASP A O 1
ATOM 781 N N . LEU A 1 93 ? -12.296 -3.813 -1.397 1.00 70.62 93 LEU A N 1
ATOM 782 C CA . LEU A 1 93 ? -11.401 -3.992 -0.266 1.00 70.62 93 LEU A CA 1
ATOM 783 C C . LEU A 1 93 ? -12.237 -4.412 0.943 1.00 70.62 93 LEU A C 1
ATOM 785 O O . LEU A 1 93 ? -12.953 -3.621 1.552 1.00 70.62 93 LEU A O 1
ATOM 789 N N . LYS A 1 94 ? -12.150 -5.698 1.299 1.00 72.38 94 LYS A N 1
ATOM 790 C CA . LYS A 1 94 ? -12.859 -6.264 2.454 1.00 72.38 94 LYS A CA 1
ATOM 791 C C . LYS A 1 94 ? -12.284 -5.712 3.757 1.00 72.38 94 LYS A C 1
ATOM 793 O O . LYS A 1 94 ? -11.398 -6.327 4.362 1.00 72.38 94 LYS A O 1
ATOM 798 N N . THR A 1 95 ? -12.829 -4.581 4.186 1.00 69.94 95 THR A N 1
ATOM 799 C CA . THR A 1 95 ? -12.444 -3.823 5.385 1.00 69.94 95 THR A CA 1
ATOM 800 C C . THR A 1 95 ? -12.600 -4.609 6.679 1.00 69.94 95 THR A C 1
ATOM 802 O O . THR A 1 95 ? -11.895 -4.325 7.641 1.00 69.94 95 THR A O 1
ATOM 805 N N . ASP A 1 96 ? -13.422 -5.661 6.684 1.00 68.69 96 ASP A N 1
ATOM 806 C CA . ASP A 1 96 ? -13.628 -6.561 7.828 1.00 68.69 96 ASP A CA 1
ATOM 807 C C . ASP A 1 96 ? -12.331 -7.173 8.383 1.00 68.69 96 ASP A C 1
ATOM 809 O O . ASP A 1 96 ? -12.276 -7.579 9.543 1.00 68.69 96 ASP A O 1
ATOM 813 N N . ASN A 1 97 ? -11.281 -7.272 7.559 1.00 77.06 97 ASN A N 1
ATOM 814 C CA . ASN A 1 97 ? -9.989 -7.824 7.976 1.00 77.06 97 ASN A CA 1
ATOM 815 C C . ASN A 1 97 ? -8.946 -6.749 8.290 1.00 77.06 97 ASN A C 1
ATOM 817 O O . ASN A 1 97 ? -7.866 -7.089 8.771 1.00 77.06 97 ASN A O 1
ATOM 821 N N . ILE A 1 98 ? -9.254 -5.481 8.017 1.00 85.00 98 ILE A N 1
ATOM 822 C CA . ILE A 1 98 ? -8.347 -4.373 8.283 1.00 85.00 98 ILE A CA 1
ATOM 823 C C . ILE A 1 98 ? -8.352 -4.103 9.775 1.00 85.00 98 ILE A C 1
ATOM 825 O O . ILE A 1 98 ? -9.392 -4.082 10.445 1.00 85.00 98 ILE A O 1
ATOM 829 N N . ARG A 1 99 ? -7.155 -3.917 10.310 1.00 86.06 99 ARG A N 1
ATOM 830 C CA . ARG A 1 99 ? -6.950 -3.702 11.730 1.00 86.06 99 ARG A CA 1
ATOM 831 C C . ARG A 1 99 ? -6.183 -2.424 11.971 1.00 86.06 99 ARG A C 1
ATOM 833 O O . ARG A 1 99 ? -5.306 -2.061 11.197 1.00 86.06 99 ARG A O 1
ATOM 840 N N . LEU A 1 100 ? -6.522 -1.770 13.070 1.00 86.94 100 LEU A N 1
ATOM 841 C CA . LEU A 1 100 ? -5.900 -0.536 13.511 1.00 86.94 100 LEU A CA 1
ATOM 842 C C . LEU A 1 100 ? -5.271 -0.794 14.880 1.00 86.94 100 LEU A C 1
ATOM 844 O O . LEU A 1 100 ? -5.961 -1.075 15.866 1.00 86.94 100 LEU A O 1
ATOM 848 N N . HIS A 1 101 ? -3.947 -0.727 14.933 1.00 86.75 101 HIS A N 1
ATOM 849 C CA . HIS A 1 101 ? -3.158 -0.974 16.130 1.00 86.75 101 HIS A CA 1
ATOM 850 C C . HIS A 1 101 ? -2.582 0.349 16.633 1.00 86.75 101 HIS A C 1
ATOM 852 O O . HIS A 1 101 ? -1.584 0.853 16.120 1.00 86.75 101 HIS A O 1
ATOM 858 N N . LEU A 1 102 ? -3.251 0.917 17.639 1.00 85.19 102 LEU A N 1
ATOM 859 C CA . LEU A 1 102 ? -2.815 2.140 18.305 1.00 85.19 102 LEU A CA 1
ATOM 860 C C . LEU A 1 102 ? -1.704 1.823 19.313 1.00 85.19 102 LEU A C 1
ATOM 862 O O . LEU A 1 102 ? -1.887 0.988 20.197 1.00 85.19 102 LEU A O 1
ATOM 866 N N . ASN A 1 103 ? -0.599 2.558 19.216 1.00 82.88 103 ASN A N 1
ATOM 867 C CA . ASN A 1 103 ? 0.586 2.463 20.066 1.00 82.88 103 ASN A CA 1
ATOM 868 C C . ASN A 1 103 ? 1.199 1.047 20.143 1.00 82.88 103 ASN A C 1
ATOM 870 O O . ASN A 1 103 ? 1.333 0.496 21.242 1.00 82.88 103 ASN A O 1
ATOM 874 N N . PRO A 1 104 ? 1.621 0.460 19.005 1.00 82.50 104 PRO A N 1
ATOM 875 C CA . PRO A 1 104 ? 2.344 -0.804 19.022 1.00 82.50 104 PRO A CA 1
ATOM 876 C C . PRO A 1 104 ? 3.619 -0.695 19.861 1.00 82.50 104 PRO A C 1
ATOM 878 O O . PRO A 1 104 ? 4.292 0.340 19.885 1.00 82.50 104 PRO A O 1
ATOM 881 N N . ARG A 1 105 ? 3.987 -1.800 20.523 1.00 79.38 105 ARG A N 1
ATOM 882 C CA . ARG A 1 105 ? 5.226 -1.885 21.317 1.00 79.38 105 ARG A CA 1
ATOM 883 C C . ARG A 1 105 ? 6.472 -1.698 20.458 1.00 79.38 105 ARG A C 1
ATOM 885 O O . ARG A 1 105 ? 7.441 -1.088 20.900 1.00 79.38 105 ARG A O 1
ATOM 892 N N . ILE A 1 106 ? 6.456 -2.257 19.250 1.00 76.56 106 ILE A N 1
ATOM 893 C CA . ILE A 1 106 ? 7.578 -2.184 18.320 1.00 76.56 106 ILE A CA 1
ATOM 894 C C . ILE A 1 106 ? 7.387 -0.953 17.450 1.00 76.56 106 ILE A C 1
ATOM 896 O O . ILE A 1 106 ? 6.468 -0.893 16.639 1.00 76.56 106 ILE A O 1
ATOM 900 N N . ARG A 1 107 ? 8.294 0.013 17.607 1.00 79.94 107 ARG A N 1
ATOM 901 C CA . ARG A 1 107 ? 8.391 1.178 16.733 1.00 79.94 107 ARG A CA 1
ATOM 902 C C . ARG A 1 107 ? 9.608 1.047 15.821 1.00 79.94 107 ARG A C 1
ATOM 904 O O . ARG A 1 107 ? 10.719 1.082 16.345 1.00 79.94 107 ARG A O 1
ATOM 911 N N . PRO A 1 108 ? 9.439 0.931 14.486 1.00 74.62 108 PRO A N 1
ATOM 912 C CA . PRO A 1 108 ? 10.574 0.797 13.570 1.00 74.62 108 PRO A CA 1
ATOM 913 C C . PRO A 1 108 ? 11.562 1.967 13.671 1.00 74.62 108 PRO A C 1
ATOM 915 O O . PRO A 1 108 ? 12.772 1.775 13.598 1.00 74.62 108 PRO A O 1
ATOM 918 N N . ASN A 1 109 ? 11.043 3.186 13.849 1.00 76.62 109 ASN A N 1
ATOM 919 C CA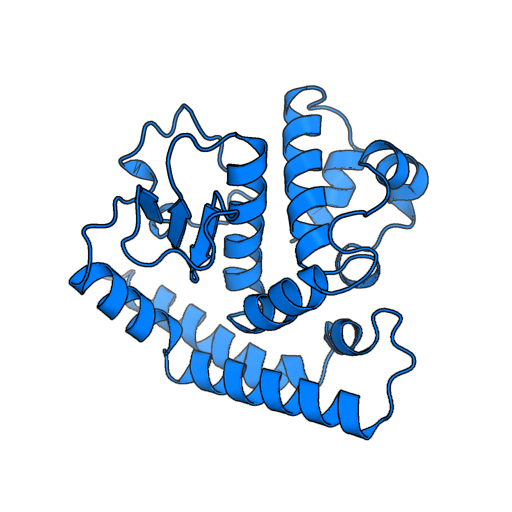 . ASN A 1 109 ? 11.820 4.404 14.066 1.00 76.62 109 ASN A CA 1
ATOM 920 C C . ASN A 1 109 ? 10.938 5.471 14.741 1.00 76.62 109 ASN A C 1
ATOM 922 O O . ASN A 1 109 ? 9.758 5.596 14.420 1.00 76.62 109 ASN A O 1
ATOM 926 N N . ALA A 1 110 ? 11.518 6.287 15.625 1.00 72.19 110 ALA A N 1
ATOM 927 C CA . ALA A 1 110 ? 10.863 7.413 16.292 1.00 72.19 110 ALA A CA 1
ATOM 928 C C . ALA A 1 110 ? 10.282 8.491 15.3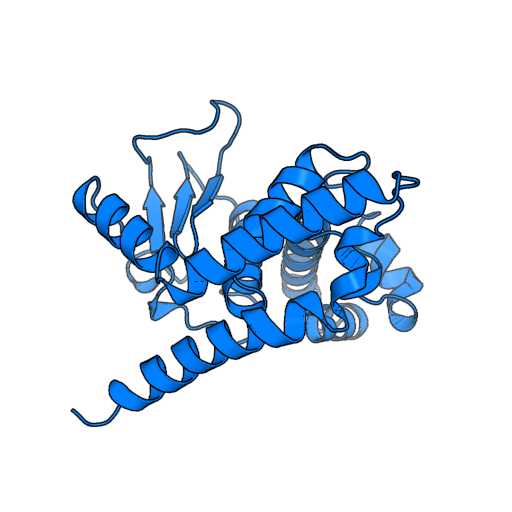47 1.00 72.19 110 ALA A C 1
ATOM 930 O O . ALA A 1 110 ? 9.500 9.326 15.794 1.00 72.19 110 ALA A O 1
ATOM 931 N N . ARG A 1 111 ? 10.648 8.488 14.059 1.00 72.69 111 ARG A N 1
ATOM 932 C CA . ARG A 1 111 ? 10.094 9.394 13.031 1.00 72.69 111 ARG A CA 1
ATOM 933 C C . ARG A 1 111 ? 8.896 8.825 12.268 1.00 72.69 111 ARG A C 1
ATOM 935 O O . ARG A 1 111 ? 8.233 9.559 11.551 1.00 72.69 111 ARG A O 1
ATOM 942 N N . VAL A 1 112 ? 8.632 7.527 12.396 1.00 78.75 112 VAL A N 1
ATOM 943 C CA . VAL A 1 112 ? 7.525 6.863 11.700 1.00 78.75 112 VAL A CA 1
ATOM 944 C C . VAL A 1 112 ? 6.267 7.030 12.547 1.00 78.75 112 VAL A C 1
ATOM 946 O O . VAL A 1 112 ? 6.243 6.606 13.708 1.00 78.75 112 VAL A O 1
ATOM 949 N N . HIS A 1 113 ? 5.263 7.710 11.996 1.00 84.94 113 HIS A N 1
ATOM 950 C CA . HIS A 1 113 ? 3.977 7.966 12.655 1.00 84.94 113 HIS A CA 1
ATOM 951 C C . HIS A 1 113 ? 2.986 6.818 12.451 1.00 84.94 113 HIS A C 1
ATOM 953 O O . HIS A 1 113 ? 2.262 6.473 13.385 1.00 84.94 113 HIS A O 1
ATOM 959 N N . ALA A 1 114 ? 3.020 6.188 11.277 1.00 91.44 114 ALA A N 1
ATOM 960 C CA . ALA A 1 114 ? 2.264 4.990 10.952 1.00 91.44 114 ALA A CA 1
ATOM 961 C C . ALA A 1 114 ? 3.069 4.072 10.017 1.00 91.44 114 ALA A C 1
ATOM 963 O O . ALA A 1 114 ? 4.024 4.522 9.388 1.00 91.44 114 ALA A O 1
ATOM 964 N N . TYR A 1 115 ? 2.733 2.785 9.994 1.00 91.69 115 TYR A N 1
ATOM 965 C CA . TYR A 1 115 ? 3.231 1.815 9.019 1.00 91.69 115 TYR A CA 1
ATOM 966 C C . TYR A 1 115 ? 2.266 0.634 8.895 1.00 91.69 115 TYR A C 1
ATOM 968 O O . TYR A 1 115 ? 1.537 0.305 9.836 1.00 91.69 115 TYR A O 1
ATOM 976 N N . VAL A 1 116 ? 2.317 -0.074 7.770 1.00 92.12 116 VAL A N 1
ATOM 977 C CA . VAL A 1 116 ? 1.500 -1.275 7.551 1.00 92.12 116 VAL A CA 1
ATOM 978 C C . VAL A 1 116 ? 2.277 -2.561 7.799 1.00 92.12 116 VAL A C 1
ATOM 980 O O . VAL A 1 116 ? 3.397 -2.756 7.332 1.00 92.12 116 VAL A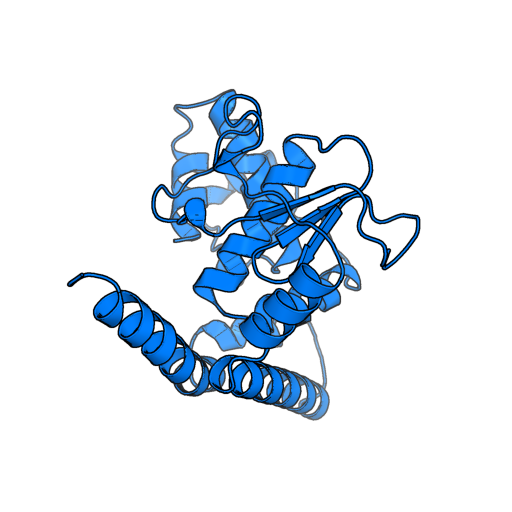 O 1
ATOM 983 N N . SER A 1 117 ? 1.639 -3.482 8.517 1.00 91.19 117 SER A N 1
ATOM 984 C CA . SER A 1 117 ? 2.022 -4.890 8.619 1.00 91.19 117 SER A CA 1
ATOM 985 C C . SER A 1 117 ? 0.911 -5.753 8.035 1.00 91.19 117 SER A C 1
ATOM 987 O O . SER A 1 117 ? -0.051 -6.098 8.718 1.00 91.19 117 SER A O 1
ATOM 989 N N . PHE A 1 118 ? 1.033 -6.083 6.748 1.00 92.19 118 PHE A N 1
ATOM 990 C CA . PHE A 1 118 ? 0.054 -6.853 5.972 1.00 92.19 118 PHE A CA 1
ATOM 991 C C . PHE A 1 118 ? -1.350 -6.221 5.940 1.00 92.19 118 PHE A C 1
ATOM 993 O O . PHE A 1 118 ? -1.660 -5.476 5.020 1.00 92.19 118 PHE A O 1
ATOM 1000 N N . GLN A 1 119 ? -2.203 -6.526 6.922 1.00 90.31 119 GLN A N 1
ATOM 1001 C CA . GLN A 1 119 ? -3.580 -6.018 7.051 1.00 90.31 119 GLN A CA 1
ATOM 1002 C C . GLN A 1 119 ? -3.770 -5.113 8.278 1.00 90.31 119 GLN A C 1
ATOM 1004 O O . GLN A 1 119 ? -4.883 -4.661 8.551 1.00 90.31 119 GLN A O 1
ATOM 1009 N N . THR A 1 120 ? -2.700 -4.860 9.030 1.00 90.38 120 THR A N 1
ATOM 1010 C CA . THR A 1 120 ? -2.710 -4.012 10.222 1.00 90.38 120 THR A CA 1
ATOM 1011 C C . THR A 1 120 ? -2.046 -2.675 9.904 1.00 90.38 120 THR A C 1
ATOM 1013 O O . THR A 1 120 ? -0.877 -2.655 9.520 1.00 90.38 120 THR A O 1
ATOM 1016 N N . ILE A 1 121 ? -2.752 -1.563 10.113 1.00 91.50 121 ILE A N 1
ATOM 1017 C CA . ILE A 1 121 ? -2.142 -0.231 10.201 1.00 91.50 121 ILE A CA 1
ATOM 1018 C C . ILE A 1 121 ? -1.722 -0.017 11.653 1.00 91.50 121 ILE A C 1
ATOM 1020 O O . ILE A 1 121 ? -2.548 -0.007 12.569 1.00 91.50 121 ILE A O 1
ATOM 1024 N N . ASN A 1 122 ? -0.425 0.134 11.857 1.00 91.56 122 ASN A N 1
ATOM 1025 C CA . ASN A 1 122 ? 0.210 0.373 13.140 1.00 91.56 122 ASN A CA 1
ATOM 1026 C C . ASN A 1 122 ? 0.550 1.858 13.249 1.00 91.56 122 ASN A C 1
ATOM 1028 O O . ASN A 1 122 ? 1.233 2.376 12.372 1.00 91.56 122 ASN A O 1
ATOM 1032 N N . PHE A 1 123 ? 0.105 2.553 14.296 1.00 90.56 123 PHE A N 1
ATOM 1033 C CA . PHE A 1 123 ? 0.306 4.004 14.402 1.00 90.56 123 PHE A CA 1
ATOM 1034 C C . PHE A 1 123 ? 0.425 4.495 15.846 1.00 90.56 123 PHE A C 1
ATOM 1036 O O . PHE A 1 123 ? -0.039 3.843 16.783 1.00 90.56 123 PHE A O 1
ATOM 1043 N N . TRP A 1 124 ? 1.043 5.665 16.024 1.00 88.25 124 TRP A N 1
ATOM 1044 C CA . TRP A 1 124 ? 1.175 6.339 17.319 1.00 88.25 124 TRP A CA 1
ATOM 1045 C C . TRP A 1 124 ? 0.529 7.721 17.280 1.00 88.25 124 TRP A C 1
ATOM 1047 O O . TRP A 1 124 ? 0.879 8.546 16.439 1.00 88.25 124 TRP A O 1
ATOM 1057 N N . GLY A 1 125 ? -0.352 7.992 18.243 1.00 85.38 125 GLY A N 1
ATOM 1058 C CA . GLY A 1 125 ? -1.066 9.266 18.339 1.00 85.38 125 GLY A CA 1
ATOM 1059 C C . GLY A 1 125 ? -2.242 9.368 17.366 1.00 85.38 125 GLY A C 1
ATOM 1060 O O . GLY A 1 125 ? -2.967 8.396 17.154 1.00 85.38 125 GLY A O 1
ATOM 1061 N N . GLU A 1 126 ? -2.456 10.565 16.822 1.00 83.62 126 GLU A N 1
ATOM 1062 C CA . GLU A 1 126 ? -3.521 10.822 15.853 1.00 83.62 126 GLU A CA 1
ATOM 1063 C C . GLU A 1 126 ? -3.100 10.414 14.441 1.00 83.62 126 GLU A C 1
ATOM 1065 O O . GLU A 1 126 ? -1.966 10.639 14.020 1.00 83.62 126 GLU A O 1
ATOM 1070 N N . LEU A 1 127 ? -4.041 9.821 13.709 1.00 85.69 127 LEU A N 1
ATOM 1071 C CA . LEU A 1 127 ? -3.868 9.433 12.317 1.00 85.69 127 LEU A CA 1
ATOM 1072 C C . LEU A 1 127 ? -4.630 10.436 11.446 1.00 85.69 127 LEU A C 1
ATOM 1074 O O . LEU A 1 127 ? -5.855 10.523 11.551 1.00 85.69 127 LEU A O 1
ATOM 1078 N N . SER A 1 128 ? -3.911 11.221 10.641 1.00 88.06 128 SER A N 1
ATOM 1079 C CA . SER A 1 128 ? -4.538 12.110 9.657 1.00 88.06 128 SER A CA 1
ATOM 1080 C C . SER A 1 128 ? -5.147 11.296 8.516 1.00 88.06 128 SER A C 1
ATOM 1082 O O . SER A 1 128 ? -4.713 10.174 8.249 1.00 88.06 128 SER A O 1
ATOM 1084 N N . ASP A 1 129 ? -6.127 11.869 7.819 1.00 86.75 129 ASP A N 1
ATOM 1085 C CA . ASP A 1 129 ? -6.773 11.215 6.676 1.00 86.75 129 ASP A CA 1
ATOM 1086 C C . ASP A 1 129 ? -5.778 10.875 5.564 1.00 86.75 129 ASP A C 1
ATOM 1088 O O . ASP A 1 129 ? -5.841 9.787 5.004 1.00 86.75 129 ASP A O 1
ATOM 1092 N N . GLU A 1 130 ? -4.827 11.768 5.292 1.00 88.56 130 GLU A N 1
ATOM 1093 C CA . GLU A 1 130 ? -3.753 11.558 4.316 1.00 88.56 130 GLU A CA 1
ATOM 1094 C C . GLU A 1 130 ? -2.909 10.324 4.662 1.00 88.56 130 GLU A C 1
ATOM 1096 O O . GLU A 1 130 ? -2.780 9.411 3.847 1.00 88.56 130 GLU A O 1
ATOM 1101 N N . ILE A 1 131 ? -2.398 10.245 5.898 1.00 90.69 131 ILE A N 1
ATOM 1102 C CA . ILE A 1 131 ? -1.580 9.108 6.341 1.00 90.69 131 ILE A CA 1
ATOM 1103 C C . ILE A 1 131 ? -2.426 7.834 6.354 1.00 90.69 131 ILE A C 1
ATOM 1105 O O . ILE A 1 131 ? -1.974 6.788 5.898 1.00 90.69 131 ILE A O 1
ATOM 1109 N N . PHE A 1 132 ? -3.663 7.904 6.848 1.00 89.00 132 PHE A N 1
ATOM 1110 C CA . PHE A 1 132 ? -4.561 6.755 6.855 1.00 89.00 132 PHE A CA 1
ATOM 1111 C C . PHE A 1 132 ? -4.781 6.199 5.444 1.00 89.00 132 PHE A C 1
ATOM 1113 O O . PHE A 1 132 ? -4.654 4.992 5.245 1.00 89.00 132 PHE A O 1
ATOM 1120 N N . LEU A 1 133 ? -5.086 7.061 4.470 1.00 88.88 133 LEU A N 1
ATOM 1121 C CA . LEU A 1 133 ? -5.307 6.657 3.084 1.00 88.88 133 LEU A CA 1
ATOM 1122 C C . LEU A 1 133 ? -4.027 6.098 2.452 1.00 88.88 133 LEU A C 1
ATOM 1124 O O . LEU A 1 133 ? -4.096 5.062 1.793 1.00 88.88 133 LEU A O 1
ATOM 1128 N N . HIS A 1 134 ? -2.864 6.707 2.709 1.00 92.50 134 HIS A N 1
ATOM 1129 C CA . HIS A 1 134 ? -1.565 6.199 2.245 1.00 92.50 134 HIS A CA 1
ATOM 1130 C C . HIS A 1 134 ? -1.307 4.775 2.756 1.00 92.50 134 HIS A C 1
ATOM 1132 O O . HIS A 1 134 ? -1.051 3.855 1.978 1.00 92.50 134 HIS A O 1
ATOM 1138 N N . GLU A 1 135 ? -1.456 4.551 4.063 1.00 92.50 135 GLU A N 1
ATOM 1139 C CA . GLU A 1 135 ? -1.281 3.224 4.664 1.00 92.50 135 GLU A CA 1
ATOM 1140 C C . GLU A 1 135 ? -2.344 2.223 4.175 1.00 92.50 135 GLU A C 1
ATOM 1142 O O . GLU A 1 135 ? -2.083 1.031 3.991 1.00 92.50 135 GLU A O 1
ATOM 1147 N N . LEU A 1 136 ? -3.556 2.690 3.895 1.00 89.38 136 LEU A N 1
ATOM 1148 C CA . LEU A 1 136 ? -4.610 1.846 3.351 1.00 89.38 136 LEU A CA 1
ATOM 1149 C C . LEU A 1 136 ? -4.309 1.393 1.916 1.00 89.38 136 LEU A C 1
ATOM 1151 O O . LEU A 1 136 ? -4.561 0.233 1.575 1.00 89.38 136 LEU A O 1
ATOM 1155 N N . MET A 1 137 ? -3.682 2.248 1.105 1.00 90.31 137 MET A N 1
ATOM 1156 C CA . MET A 1 137 ? -3.184 1.860 -0.215 1.00 90.31 137 MET A CA 1
ATOM 1157 C C . MET A 1 137 ? -2.134 0.748 -0.125 1.00 90.31 137 MET A C 1
ATOM 1159 O O . MET A 1 137 ? -2.127 -0.150 -0.967 1.00 90.31 137 MET A O 1
ATOM 1163 N N . HIS A 1 138 ? -1.297 0.724 0.913 1.00 92.75 138 HIS A N 1
ATOM 1164 C CA . HIS A 1 138 ? -0.372 -0.390 1.150 1.00 92.75 138 HIS A CA 1
ATOM 1165 C C . HIS A 1 138 ? -1.084 -1.708 1.478 1.00 92.75 138 HIS A C 1
ATOM 1167 O O . HIS A 1 138 ? -0.687 -2.764 0.980 1.00 92.75 138 HIS A O 1
ATOM 1173 N N . ILE A 1 139 ? -2.171 -1.673 2.256 1.00 91.56 139 ILE A N 1
ATOM 1174 C CA . ILE A 1 139 ? -3.007 -2.864 2.479 1.00 91.56 139 ILE A CA 1
ATOM 1175 C C . ILE A 1 139 ? -3.619 -3.332 1.157 1.00 91.56 139 ILE A C 1
ATOM 1177 O O . ILE A 1 139 ? -3.618 -4.526 0.848 1.00 91.56 139 ILE A O 1
ATOM 1181 N N . TRP A 1 140 ? -4.114 -2.409 0.339 1.00 88.31 140 TRP A N 1
ATOM 1182 C CA . TRP A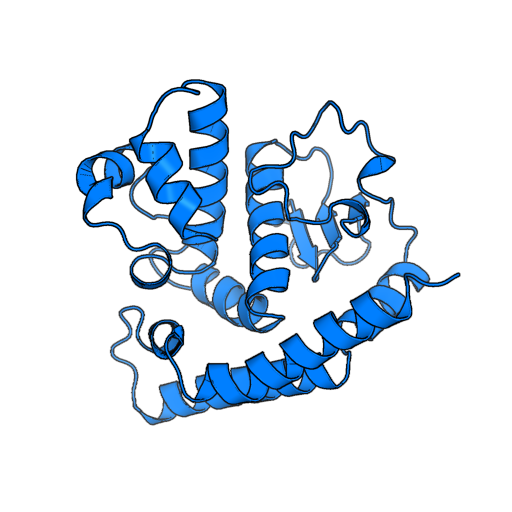 1 140 ? -4.633 -2.761 -0.975 1.00 88.31 140 TRP A CA 1
ATOM 1183 C C . TRP A 1 140 ? -3.551 -3.405 -1.870 1.00 88.31 140 TRP A C 1
ATOM 1185 O O . TRP A 1 140 ? -3.776 -4.471 -2.454 1.00 88.31 140 TRP A O 1
ATOM 1195 N N . GLN A 1 141 ? -2.337 -2.844 -1.896 1.00 89.12 141 GLN A N 1
ATOM 1196 C CA . GLN A 1 141 ? -1.191 -3.426 -2.602 1.00 89.12 141 GLN A CA 1
ATOM 1197 C C . GLN A 1 141 ? -0.892 -4.847 -2.102 1.00 89.12 141 GLN A C 1
ATOM 1199 O O . GLN A 1 141 ? -0.715 -5.759 -2.914 1.00 89.12 141 GLN A O 1
ATOM 1204 N N . PHE A 1 142 ? -0.920 -5.082 -0.786 1.00 91.31 142 PHE A N 1
ATOM 1205 C CA . PHE A 1 142 ? -0.771 -6.420 -0.206 1.00 91.31 142 PHE A CA 1
ATOM 1206 C C . PHE A 1 142 ? -1.812 -7.410 -0.746 1.00 91.31 142 PHE A C 1
ATOM 1208 O O . PHE A 1 142 ? -1.478 -8.534 -1.140 1.00 91.31 142 PHE A O 1
ATOM 1215 N N . HIS A 1 143 ? -3.076 -6.995 -0.807 1.00 86.81 143 HIS A N 1
ATOM 1216 C CA . HIS A 1 143 ? -4.154 -7.822 -1.340 1.00 86.81 143 HIS A CA 1
ATOM 1217 C C . HIS A 1 143 ? -3.956 -8.159 -2.822 1.00 86.81 143 HIS A C 1
ATOM 1219 O O . HIS A 1 143 ? -4.241 -9.290 -3.231 1.00 86.81 143 HIS A O 1
ATOM 1225 N N . ARG A 1 144 ? -3.435 -7.213 -3.610 1.00 85.31 144 ARG A N 1
ATOM 1226 C CA . ARG A 1 144 ? -3.239 -7.371 -5.054 1.00 85.31 144 ARG A CA 1
ATOM 1227 C C . ARG A 1 144 ? -2.009 -8.205 -5.396 1.00 85.31 144 ARG A C 1
ATOM 1229 O O . ARG A 1 144 ? -2.114 -9.168 -6.156 1.00 85.31 144 ARG A O 1
ATOM 1236 N N . VAL A 1 145 ? -0.852 -7.857 -4.833 1.00 86.81 145 VAL A N 1
ATOM 1237 C CA . VAL A 1 145 ? 0.445 -8.412 -5.251 1.00 86.81 145 VAL A CA 1
ATOM 1238 C C . VAL A 1 145 ? 1.127 -9.276 -4.189 1.00 86.81 145 VAL A C 1
ATOM 1240 O O . VAL A 1 145 ? 2.043 -10.021 -4.515 1.00 86.81 145 VAL A O 1
ATOM 1243 N N . GLY A 1 146 ? 0.621 -9.307 -2.955 1.00 90.81 146 GLY A N 1
ATOM 1244 C CA . GLY A 1 146 ? 1.214 -10.079 -1.853 1.00 90.81 146 GLY A CA 1
ATOM 1245 C C . GLY A 1 146 ? 2.355 -9.346 -1.174 1.00 90.81 146 GLY A C 1
ATOM 1246 O O . GLY A 1 146 ? 2.587 -8.172 -1.444 1.00 90.81 146 GLY A O 1
ATOM 1247 N N . SER A 1 147 ? 3.078 -10.033 -0.295 1.00 93.88 147 SER A N 1
ATOM 1248 C CA . SER A 1 147 ? 4.073 -9.417 0.600 1.00 93.88 147 SER A CA 1
ATOM 1249 C C . SER A 1 147 ? 5.255 -8.774 -0.121 1.00 93.88 147 SER A C 1
ATOM 1251 O O . SER A 1 147 ? 5.998 -8.000 0.478 1.00 93.88 147 SER A O 1
ATOM 1253 N N . ILE A 1 148 ? 5.426 -9.044 -1.415 1.00 91.62 148 ILE A N 1
ATOM 1254 C CA . ILE A 1 148 ? 6.442 -8.392 -2.245 1.00 91.62 148 ILE A CA 1
ATOM 1255 C C . ILE A 1 148 ? 6.290 -6.869 -2.269 1.00 91.62 148 ILE A C 1
ATOM 1257 O O . ILE A 1 148 ? 7.298 -6.175 -2.392 1.00 91.62 148 ILE A O 1
ATOM 1261 N N . TYR A 1 149 ? 5.068 -6.338 -2.102 1.00 90.31 149 TYR A N 1
ATOM 1262 C CA . TYR A 1 149 ? 4.866 -4.889 -2.051 1.00 90.31 149 TYR A CA 1
ATOM 1263 C C . TYR A 1 149 ? 5.726 -4.267 -0.941 1.00 90.31 149 TYR A C 1
ATOM 1265 O O . TYR A 1 149 ? 6.352 -3.243 -1.181 1.00 90.31 149 TYR A O 1
ATOM 1273 N N . ILE A 1 150 ? 5.846 -4.930 0.221 1.00 91.56 150 ILE A N 1
ATOM 1274 C CA . ILE A 1 150 ? 6.629 -4.459 1.375 1.00 91.56 150 ILE A CA 1
ATOM 1275 C C . ILE A 1 150 ? 8.083 -4.256 0.960 1.00 91.56 150 ILE A C 1
ATOM 1277 O O . ILE A 1 150 ? 8.681 -3.220 1.241 1.00 91.56 150 ILE A O 1
ATOM 1281 N N . HIS A 1 151 ? 8.660 -5.238 0.262 1.00 90.19 151 HIS A N 1
ATOM 1282 C CA . HIS A 1 151 ? 10.044 -5.155 -0.192 1.00 90.19 151 HIS A CA 1
ATOM 1283 C C . HIS A 1 151 ? 10.258 -3.971 -1.137 1.00 90.19 151 HIS A C 1
ATOM 1285 O O . HIS A 1 151 ? 11.209 -3.202 -0.965 1.00 90.19 151 HIS A O 1
ATOM 1291 N N . HIS A 1 152 ? 9.375 -3.808 -2.123 1.00 88.06 152 HIS A N 1
ATOM 1292 C CA . HIS A 1 152 ? 9.511 -2.746 -3.116 1.00 88.06 152 HIS A CA 1
ATOM 1293 C C . HIS A 1 152 ? 9.182 -1.358 -2.553 1.00 88.06 152 HIS A C 1
ATOM 1295 O O . HIS A 1 152 ? 9.869 -0.405 -2.916 1.00 88.06 152 HIS A O 1
ATOM 1301 N N . ALA A 1 153 ? 8.219 -1.244 -1.638 1.00 88.75 153 ALA A N 1
ATOM 1302 C CA . ALA A 1 153 ? 7.868 -0.016 -0.926 1.00 88.75 153 ALA A CA 1
ATOM 1303 C C . ALA A 1 153 ? 9.039 0.464 -0.049 1.00 88.75 153 ALA A C 1
ATOM 1305 O O . ALA A 1 153 ? 9.599 1.535 -0.282 1.00 88.75 153 ALA A O 1
ATOM 1306 N N . LEU A 1 154 ? 9.570 -0.407 0.821 1.00 88.31 154 LEU A N 1
ATOM 1307 C CA . LEU A 1 154 ? 10.761 -0.109 1.632 1.00 88.31 154 LEU A CA 1
ATOM 1308 C C . LEU A 1 154 ? 11.988 0.247 0.783 1.00 88.31 154 LEU A C 1
ATOM 1310 O O . LEU A 1 154 ? 12.840 1.039 1.196 1.00 88.31 154 LEU A O 1
ATOM 1314 N N . ARG A 1 155 ? 12.118 -0.351 -0.408 1.00 85.69 155 ARG A N 1
ATOM 1315 C CA . ARG A 1 155 ? 13.178 0.014 -1.350 1.00 85.69 155 ARG A CA 1
ATOM 1316 C C . ARG A 1 155 ? 12.941 1.405 -1.927 1.00 85.69 155 ARG A C 1
ATOM 1318 O O . ARG A 1 155 ? 13.900 2.167 -2.012 1.00 85.69 155 ARG A O 1
ATOM 1325 N N . ALA A 1 156 ? 11.711 1.720 -2.322 1.00 84.75 156 ALA A N 1
ATOM 1326 C CA . ALA A 1 156 ? 11.331 3.011 -2.882 1.00 84.75 156 ALA A CA 1
ATOM 1327 C C . ALA A 1 156 ? 11.545 4.170 -1.907 1.00 84.75 156 ALA A C 1
ATOM 1329 O O . ALA A 1 156 ? 12.085 5.190 -2.327 1.00 84.75 156 ALA A O 1
ATOM 1330 N N . GLN A 1 157 ? 11.303 3.970 -0.608 1.00 81.81 157 GLN A N 1
ATOM 1331 C CA . GLN A 1 157 ? 11.633 4.956 0.434 1.00 81.81 157 GLN A CA 1
ATOM 1332 C C . GLN A 1 157 ? 13.120 5.362 0.449 1.00 81.81 157 GLN A C 1
ATOM 1334 O O . GLN A 1 157 ? 13.475 6.423 0.956 1.00 81.81 157 GLN A O 1
ATOM 1339 N N . ARG A 1 158 ? 14.011 4.520 -0.094 1.00 81.62 158 ARG A N 1
ATOM 1340 C CA . ARG A 1 158 ? 15.461 4.775 -0.184 1.00 81.62 158 ARG A CA 1
ATOM 1341 C C . ARG A 1 158 ? 15.903 5.307 -1.550 1.00 81.62 158 ARG A C 1
ATOM 1343 O O . ARG A 1 158 ? 17.100 5.508 -1.754 1.00 81.62 158 ARG A O 1
ATOM 1350 N N . MET A 1 159 ? 14.989 5.447 -2.508 1.00 77.56 159 MET A N 1
ATOM 1351 C CA . MET A 1 159 ? 15.282 5.963 -3.848 1.00 77.56 159 MET A CA 1
ATOM 1352 C C . MET A 1 159 ? 15.045 7.474 -3.912 1.00 77.56 159 MET A C 1
ATOM 1354 O O . MET A 1 159 ? 14.363 8.039 -3.068 1.00 77.56 159 MET A O 1
ATOM 1358 N N . ILE A 1 160 ? 15.610 8.128 -4.927 1.00 72.31 160 ILE A N 1
ATOM 1359 C CA . ILE A 1 160 ? 15.323 9.530 -5.244 1.00 72.31 160 ILE A CA 1
ATOM 1360 C C . ILE A 1 160 ? 14.726 9.566 -6.660 1.00 72.31 160 ILE A C 1
ATOM 1362 O O . ILE A 1 160 ? 15.396 9.103 -7.590 1.00 72.31 160 ILE A O 1
ATOM 1366 N N . PRO A 1 161 ? 13.502 10.093 -6.851 1.00 71.31 161 PRO A N 1
ATOM 1367 C CA . PRO A 1 161 ? 12.576 10.549 -5.808 1.00 71.31 161 PRO A CA 1
ATOM 1368 C C . PRO A 1 161 ? 11.922 9.381 -5.041 1.00 71.31 161 PRO A C 1
ATOM 1370 O O . PRO A 1 161 ? 11.604 8.353 -5.640 1.00 71.31 161 PRO A O 1
ATOM 1373 N N . ALA A 1 162 ? 11.732 9.543 -3.724 1.00 71.62 162 ALA A N 1
ATOM 1374 C CA . ALA A 1 162 ? 11.058 8.560 -2.865 1.00 71.62 162 ALA A CA 1
ATOM 1375 C C . ALA A 1 162 ? 9.531 8.702 -2.977 1.00 71.62 162 ALA A C 1
ATOM 1377 O O . ALA A 1 162 ? 8.888 7.918 -3.672 1.00 71.62 162 ALA A O 1
ATOM 1378 N N . TYR A 1 163 ? 8.983 9.744 -2.343 1.00 64.94 163 TYR A N 1
ATOM 1379 C CA . TYR A 1 163 ? 7.554 10.079 -2.342 1.00 64.94 163 TYR A CA 1
ATOM 1380 C C . TYR A 1 163 ? 7.155 11.006 -3.494 1.00 64.94 163 TYR A C 1
ATOM 1382 O O . TYR A 1 163 ? 6.001 11.036 -3.903 1.00 64.94 163 TYR A O 1
ATOM 1390 N N . GLU A 1 164 ? 8.098 11.776 -4.041 1.00 81.31 164 GLU A N 1
ATOM 1391 C CA . GLU A 1 164 ? 7.771 12.806 -5.026 1.00 81.31 164 GLU A CA 1
ATOM 1392 C C . GLU A 1 164 ? 7.366 12.175 -6.363 1.00 81.31 164 GLU A C 1
ATOM 1394 O O . GLU A 1 164 ? 8.172 11.540 -7.048 1.00 81.31 164 GLU A O 1
ATOM 1399 N N . TYR A 1 165 ? 6.103 12.362 -6.740 1.00 82.12 165 TYR A N 1
ATOM 1400 C CA . TYR A 1 165 ? 5.538 11.874 -8.000 1.00 82.12 165 TYR A CA 1
ATOM 1401 C C . TYR A 1 165 ? 5.068 13.010 -8.935 1.00 82.12 165 TYR A C 1
ATOM 1403 O O . TYR A 1 165 ? 4.597 12.742 -10.040 1.00 82.12 165 TYR A O 1
ATOM 1411 N N . GLY A 1 166 ? 5.256 14.276 -8.532 1.00 80.44 166 GLY A N 1
ATOM 1412 C CA . GLY A 1 166 ? 4.959 15.464 -9.347 1.00 80.44 166 GLY A CA 1
ATOM 1413 C C . GLY A 1 166 ? 3.649 16.192 -9.020 1.00 80.44 166 GLY A C 1
ATOM 1414 O O . GLY A 1 166 ? 3.217 16.999 -9.840 1.00 80.44 166 GLY A O 1
ATOM 1415 N N . LEU A 1 167 ? 3.065 15.939 -7.836 1.00 86.75 167 LEU A N 1
ATOM 1416 C CA . LEU A 1 167 ? 1.756 16.429 -7.367 1.00 86.75 167 LEU A CA 1
ATOM 1417 C C . LEU A 1 167 ? 0.572 15.901 -8.192 1.00 86.75 167 LEU A C 1
ATOM 1419 O O . LEU A 1 167 ? 0.700 15.597 -9.379 1.00 86.75 167 LEU A O 1
ATOM 1423 N N . VAL A 1 168 ? -0.614 15.847 -7.579 1.00 91.62 168 VAL A N 1
ATOM 1424 C CA . VAL A 1 168 ? -1.849 15.415 -8.260 1.00 91.62 168 VAL A CA 1
ATOM 1425 C C . VAL A 1 168 ? -2.109 16.228 -9.522 1.00 91.62 168 VAL A C 1
ATOM 1427 O O . VAL A 1 168 ? -2.358 15.652 -10.575 1.00 91.62 168 VAL A O 1
ATOM 1430 N N . SER A 1 169 ? -1.987 17.556 -9.467 1.00 92.12 169 SER A N 1
ATOM 1431 C CA . SER A 1 169 ? -2.238 18.429 -10.622 1.00 92.12 169 SER A CA 1
ATOM 1432 C C . SER A 1 169 ? -1.347 18.098 -11.825 1.00 92.12 169 SER A C 1
ATOM 1434 O O . SER A 1 169 ? -1.826 18.060 -12.958 1.00 92.12 169 SER A O 1
ATOM 1436 N N . GLY A 1 170 ? -0.068 17.794 -11.585 1.00 91.88 170 GLY A N 1
ATOM 1437 C CA . GLY A 1 170 ? 0.869 17.372 -12.622 1.00 91.88 170 GLY A CA 1
ATOM 1438 C C . GLY A 1 170 ? 0.463 16.047 -13.265 1.00 91.88 170 GLY A C 1
ATOM 1439 O O . GLY A 1 170 ? 0.534 15.920 -14.486 1.00 91.88 170 GLY A O 1
ATOM 1440 N N . VAL A 1 171 ? -0.016 15.089 -12.466 1.00 92.75 171 VAL A N 1
ATOM 1441 C CA . VAL A 1 171 ? -0.531 13.798 -12.952 1.00 92.75 171 VAL A CA 1
ATOM 1442 C C . VAL A 1 171 ? -1.837 13.983 -13.733 1.00 92.75 171 VAL A C 1
ATOM 1444 O O . VAL A 1 171 ? -1.957 13.458 -14.839 1.00 92.75 171 VAL A O 1
ATOM 1447 N N . LEU A 1 172 ? -2.775 14.785 -13.219 1.00 94.81 172 LEU A N 1
ATOM 1448 C CA . LEU A 1 172 ? -4.056 15.081 -13.871 1.00 94.81 172 LEU A CA 1
ATOM 1449 C C . LEU A 1 172 ? -3.884 15.783 -15.225 1.00 94.81 172 LEU A C 1
ATOM 1451 O O . LEU A 1 172 ? -4.683 15.560 -16.130 1.00 94.81 172 LEU A O 1
ATOM 1455 N N . ASN A 1 173 ? -2.844 16.601 -15.399 1.00 93.88 173 ASN A N 1
ATOM 1456 C CA . ASN A 1 173 ? -2.558 17.270 -16.675 1.00 93.88 173 ASN A CA 1
ATOM 1457 C C . ASN A 1 173 ? -2.122 16.309 -17.793 1.00 93.88 173 ASN A C 1
ATOM 1459 O O . ASN A 1 173 ? -2.167 16.681 -18.961 1.00 93.88 173 ASN A O 1
ATOM 1463 N N . ARG A 1 174 ? -1.706 15.088 -17.445 1.00 92.81 174 ARG A N 1
ATOM 1464 C CA . ARG A 1 174 ? -1.247 14.046 -18.379 1.00 92.81 174 ARG A CA 1
ATOM 1465 C C . ARG A 1 174 ? -1.970 12.713 -18.161 1.00 92.81 174 ARG A C 1
ATOM 1467 O O . ARG A 1 174 ? -1.397 11.648 -18.388 1.00 92.81 174 ARG A O 1
ATOM 1474 N N . TRP A 1 175 ? -3.193 12.771 -17.634 1.00 92.56 175 TRP A N 1
ATOM 1475 C CA . TRP A 1 175 ? -3.950 11.610 -17.155 1.00 92.56 175 TRP A CA 1
ATOM 1476 C C . TRP A 1 175 ? -4.161 10.528 -18.226 1.00 92.56 175 TRP A C 1
ATOM 1478 O O . TRP A 1 175 ? -4.165 9.344 -17.908 1.00 92.56 175 TRP A O 1
ATOM 1488 N N . ASP A 1 176 ? -4.267 10.929 -19.491 1.00 91.94 176 ASP A N 1
ATOM 1489 C CA . ASP A 1 176 ? -4.424 10.070 -20.668 1.00 91.94 176 ASP A CA 1
ATOM 1490 C C . ASP A 1 176 ? -3.152 9.278 -21.025 1.00 91.94 176 ASP A C 1
ATOM 1492 O O . ASP A 1 176 ? -3.211 8.285 -21.748 1.00 91.94 176 ASP A O 1
ATOM 1496 N N . GLN A 1 177 ? -1.997 9.695 -20.506 1.00 90.38 177 GLN A N 1
ATOM 1497 C CA . GLN A 1 177 ? -0.693 9.061 -20.730 1.00 90.38 177 GLN A CA 1
ATOM 1498 C C . GLN A 1 177 ? -0.199 8.271 -19.514 1.00 90.38 177 GLN A C 1
ATOM 1500 O O . GLN A 1 177 ? 0.757 7.492 -19.623 1.00 90.38 177 GLN A O 1
ATOM 1505 N N . VAL A 1 178 ? -0.827 8.488 -18.357 1.00 90.31 178 VAL A N 1
ATOM 1506 C CA . VAL A 1 178 ? -0.464 7.860 -17.089 1.00 90.31 178 VAL A CA 1
ATOM 1507 C C . VAL A 1 178 ? -0.830 6.385 -17.118 1.00 90.31 178 VAL A C 1
ATOM 1509 O O . VAL A 1 178 ? -1.969 6.018 -17.389 1.00 90.31 178 VAL A O 1
ATOM 1512 N N . CYS A 1 179 ? 0.146 5.548 -16.780 1.00 88.62 179 CYS A N 1
ATOM 1513 C CA . CYS A 1 179 ? -0.044 4.144 -16.461 1.00 88.62 179 CYS A CA 1
ATOM 1514 C C . CYS A 1 179 ? 0.490 3.884 -15.051 1.00 88.62 179 CYS A C 1
ATOM 1516 O O . CYS A 1 179 ? 1.707 3.836 -14.850 1.00 88.62 179 CYS A O 1
ATOM 1518 N N . ILE A 1 180 ? -0.413 3.699 -14.082 1.00 87.00 180 ILE A N 1
ATOM 1519 C CA . ILE A 1 180 ? -0.071 3.612 -12.650 1.00 87.00 180 ILE A CA 1
ATOM 1520 C C . ILE A 1 180 ? 1.061 2.612 -12.373 1.00 87.00 180 ILE A C 1
ATOM 1522 O O . ILE A 1 180 ? 2.087 2.959 -11.790 1.00 87.00 180 ILE A O 1
ATOM 1526 N N . TRP A 1 181 ? 0.905 1.388 -12.871 1.00 83.44 181 TRP A N 1
ATOM 1527 C CA . TRP A 1 181 ? 1.825 0.271 -12.639 1.00 83.44 181 TRP A CA 1
ATOM 1528 C C . TRP A 1 181 ? 3.179 0.397 -13.347 1.00 83.44 181 TRP A C 1
ATOM 1530 O O . TRP A 1 181 ? 4.129 -0.310 -13.005 1.00 83.44 181 TRP A O 1
ATOM 1540 N N . ARG A 1 182 ? 3.272 1.268 -14.356 1.00 84.00 182 ARG A N 1
ATOM 1541 C CA . ARG A 1 182 ? 4.495 1.494 -15.136 1.00 84.00 182 ARG A CA 1
ATOM 1542 C C . ARG A 1 182 ? 5.254 2.722 -14.648 1.00 84.00 182 ARG A C 1
ATOM 1544 O O . ARG A 1 182 ? 6.485 2.709 -14.618 1.00 84.00 182 ARG A O 1
ATOM 1551 N N . ASP A 1 183 ? 4.520 3.773 -14.305 1.00 84.81 183 ASP A N 1
ATOM 1552 C CA . ASP A 1 183 ? 5.064 5.118 -14.144 1.00 84.81 183 ASP A CA 1
ATOM 1553 C C . ASP A 1 183 ? 5.398 5.450 -12.684 1.00 84.81 183 ASP A C 1
ATOM 1555 O O . ASP A 1 183 ? 6.225 6.334 -12.443 1.00 84.81 183 ASP A O 1
ATOM 1559 N N . PHE A 1 184 ? 4.855 4.707 -11.713 1.00 88.00 184 PHE A N 1
ATOM 1560 C CA . PHE A 1 184 ? 5.063 4.950 -10.283 1.00 88.00 184 PHE A CA 1
ATOM 1561 C C . PHE A 1 184 ? 5.590 3.715 -9.547 1.00 88.00 184 PHE A C 1
ATOM 1563 O O . PHE A 1 184 ? 5.304 2.570 -9.897 1.00 88.00 184 PHE A O 1
ATOM 1570 N N . ASN A 1 185 ? 6.388 3.952 -8.507 1.00 89.19 185 ASN A N 1
ATOM 1571 C CA . ASN A 1 185 ? 6.764 2.916 -7.544 1.00 89.19 185 ASN A CA 1
ATOM 1572 C C . ASN A 1 185 ? 5.669 2.737 -6.467 1.00 89.19 185 ASN A C 1
ATOM 1574 O O . ASN A 1 185 ? 4.773 3.565 -6.365 1.00 89.19 185 ASN A O 1
ATOM 1578 N N . PHE A 1 186 ? 5.739 1.692 -5.633 1.00 89.44 186 PHE A N 1
ATOM 1579 C CA . PHE A 1 186 ? 4.684 1.405 -4.644 1.00 89.44 186 PHE A CA 1
ATOM 1580 C C . PHE A 1 186 ? 4.439 2.517 -3.609 1.00 89.44 186 PHE A C 1
ATOM 1582 O O . PHE A 1 186 ? 3.294 2.703 -3.205 1.00 89.44 186 PHE A O 1
ATOM 1589 N N . GLU A 1 187 ? 5.464 3.267 -3.199 1.00 90.75 187 GLU A N 1
ATOM 1590 C CA . GLU A 1 187 ? 5.287 4.420 -2.298 1.00 90.75 187 GLU A CA 1
ATOM 1591 C C . GLU A 1 187 ? 4.585 5.567 -3.023 1.00 90.75 187 GLU A C 1
ATOM 1593 O O . GLU A 1 187 ? 3.588 6.087 -2.541 1.00 90.75 187 GLU A O 1
ATOM 1598 N N . GLN A 1 188 ? 5.034 5.896 -4.238 1.00 91.81 188 GLN A N 1
ATOM 1599 C CA . GLN A 1 188 ? 4.387 6.913 -5.072 1.00 91.81 188 GLN A CA 1
ATOM 1600 C C . GLN A 1 188 ? 2.942 6.540 -5.417 1.00 91.81 188 GLN A C 1
ATOM 1602 O O . GLN A 1 188 ? 2.081 7.408 -5.441 1.00 91.81 188 GLN A O 1
ATOM 1607 N N . MET A 1 189 ? 2.666 5.259 -5.674 1.00 91.56 189 MET A N 1
ATOM 1608 C CA . MET A 1 189 ? 1.313 4.745 -5.891 1.00 91.56 189 MET A CA 1
ATOM 1609 C C . MET A 1 189 ? 0.440 4.939 -4.649 1.00 91.56 189 MET A C 1
ATOM 1611 O O . MET A 1 189 ? -0.724 5.301 -4.790 1.00 91.56 189 MET A O 1
ATOM 1615 N N . ALA A 1 190 ? 0.983 4.697 -3.452 1.00 91.69 190 ALA A N 1
ATOM 1616 C CA . ALA A 1 190 ? 0.251 4.894 -2.205 1.00 91.69 190 ALA A CA 1
ATOM 1617 C C . ALA A 1 190 ? -0.065 6.377 -1.967 1.00 91.69 190 ALA A C 1
ATOM 1619 O O . ALA A 1 190 ? -1.224 6.709 -1.723 1.00 91.69 190 ALA A O 1
ATOM 1620 N N . SER A 1 191 ? 0.916 7.263 -2.160 1.00 92.38 191 SER A N 1
ATOM 1621 C CA . SER A 1 191 ? 0.713 8.709 -2.027 1.00 92.38 191 SER A CA 1
ATOM 1622 C C . SER A 1 191 ? -0.246 9.258 -3.087 1.00 92.38 191 SER A C 1
ATOM 1624 O O . SER A 1 191 ? -1.192 9.958 -2.753 1.00 92.38 191 SER A O 1
ATOM 1626 N N . LEU A 1 192 ? -0.079 8.883 -4.361 1.00 92.75 192 LEU A N 1
ATOM 1627 C CA . LEU A 1 192 ? -0.979 9.309 -5.437 1.00 92.75 192 LEU A CA 1
ATOM 1628 C C . LEU A 1 192 ? -2.414 8.815 -5.212 1.00 92.75 192 LEU A C 1
ATOM 1630 O O . LEU A 1 192 ? -3.354 9.569 -5.438 1.00 92.75 192 LEU A O 1
ATOM 1634 N N . GLY A 1 193 ? -2.593 7.565 -4.774 1.00 91.38 193 GLY A N 1
ATOM 1635 C CA . GLY A 1 193 ? -3.916 7.028 -4.453 1.00 91.38 193 GLY A CA 1
ATOM 1636 C C . GLY A 1 193 ? -4.589 7.802 -3.318 1.00 91.38 193 GLY A C 1
ATOM 1637 O O . GLY A 1 193 ? -5.749 8.186 -3.448 1.00 91.38 193 GLY A O 1
ATOM 1638 N N . ALA A 1 194 ? -3.844 8.096 -2.248 1.00 91.25 194 ALA A N 1
ATOM 1639 C CA . ALA A 1 194 ? -4.331 8.906 -1.136 1.00 91.25 194 ALA A CA 1
ATOM 1640 C C . ALA A 1 194 ? -4.728 10.320 -1.582 1.00 91.25 194 ALA A C 1
ATOM 1642 O O . ALA A 1 194 ? -5.828 10.782 -1.274 1.00 91.25 194 ALA A O 1
ATOM 1643 N N . ASP A 1 195 ? -3.876 10.978 -2.366 1.00 92.56 195 ASP A N 1
ATOM 1644 C CA . ASP A 1 195 ? -4.125 12.347 -2.802 1.00 92.56 195 ASP A CA 1
ATOM 1645 C C . ASP A 1 195 ? -5.274 12.437 -3.823 1.00 92.56 195 ASP A C 1
ATOM 1647 O O . ASP A 1 195 ? -6.039 13.400 -3.801 1.00 92.56 195 ASP A O 1
ATOM 1651 N N . LEU A 1 196 ? -5.454 11.432 -4.693 1.00 92.12 196 LEU A N 1
ATOM 1652 C CA . LEU A 1 196 ? -6.610 11.346 -5.599 1.00 92.12 196 LEU A CA 1
ATOM 1653 C C . LEU A 1 196 ? -7.923 11.161 -4.836 1.00 92.12 196 LEU A C 1
ATOM 1655 O O . LEU A 1 196 ? -8.931 11.766 -5.195 1.00 92.12 196 LEU A O 1
ATOM 1659 N N . GLU A 1 197 ? -7.918 10.347 -3.783 1.00 89.62 197 GLU A N 1
ATOM 1660 C CA . GLU A 1 197 ? -9.080 10.146 -2.916 1.00 89.62 197 GLU A CA 1
ATOM 1661 C C . GLU A 1 197 ? -9.459 11.425 -2.174 1.00 89.62 197 GLU A C 1
ATOM 1663 O O . GLU A 1 197 ? -10.632 11.795 -2.142 1.00 89.62 197 GLU A O 1
ATOM 1668 N N . LEU A 1 198 ? -8.476 12.147 -1.631 1.00 90.44 198 LEU A N 1
ATOM 1669 C CA . LEU A 1 198 ? -8.711 13.462 -1.036 1.00 90.44 198 LEU A CA 1
ATOM 1670 C C . LEU A 1 198 ? -9.229 14.462 -2.079 1.00 90.44 198 LEU A C 1
ATOM 1672 O O . LEU A 1 198 ? -10.244 15.111 -1.841 1.00 90.44 198 LEU A O 1
ATOM 1676 N N . HIS A 1 199 ? -8.620 14.513 -3.268 1.00 92.38 199 HIS A N 1
ATOM 1677 C CA . HIS A 1 199 ? -9.070 15.369 -4.372 1.00 92.38 199 HIS A CA 1
ATOM 1678 C C . HIS A 1 199 ? -10.518 15.078 -4.777 1.00 92.38 199 HIS A C 1
ATOM 1680 O O . HIS A 1 199 ? -11.296 16.003 -4.976 1.00 92.38 199 HIS A O 1
ATOM 1686 N N . LEU A 1 200 ? -10.919 13.809 -4.866 1.00 90.69 200 LEU A N 1
ATOM 1687 C CA . LEU A 1 200 ? -12.287 13.417 -5.220 1.00 90.69 200 LEU A CA 1
ATOM 1688 C C . LEU A 1 200 ? -13.310 13.685 -4.108 1.00 90.69 200 LEU A C 1
ATOM 1690 O O . LEU A 1 200 ? -14.507 13.729 -4.395 1.00 90.69 200 LEU A O 1
ATOM 1694 N N . ARG A 1 201 ? -12.888 13.884 -2.853 1.00 88.81 201 ARG A N 1
ATOM 1695 C CA . ARG A 1 201 ? -13.797 14.374 -1.803 1.00 88.81 201 ARG A CA 1
ATOM 1696 C C . ARG A 1 201 ? -14.205 15.822 -2.062 1.00 88.81 201 ARG A C 1
ATOM 1698 O O . ARG A 1 201 ? -15.376 16.145 -1.881 1.00 88.81 201 ARG A O 1
ATOM 1705 N N . ASP A 1 202 ? -13.268 16.642 -2.530 1.00 91.44 202 ASP A N 1
ATOM 1706 C CA . ASP A 1 202 ? -13.503 18.056 -2.835 1.00 91.44 202 ASP A CA 1
ATOM 1707 C C . ASP A 1 202 ? -14.091 18.258 -4.243 1.00 91.44 202 ASP A C 1
ATOM 1709 O O . ASP A 1 202 ? -14.926 19.136 -4.465 1.00 91.44 202 ASP A O 1
ATOM 1713 N N . PHE A 1 203 ? -13.699 17.406 -5.196 1.00 93.88 203 PHE A N 1
ATOM 1714 C CA . PHE A 1 203 ? -14.081 17.465 -6.609 1.00 93.88 203 PHE A CA 1
ATOM 1715 C C . PHE A 1 203 ? -14.656 16.122 -7.093 1.00 93.88 203 PHE A C 1
ATOM 1717 O O . PHE A 1 203 ? -14.070 15.465 -7.960 1.00 93.88 203 PHE A O 1
ATOM 1724 N N . PRO A 1 204 ? -15.830 15.702 -6.586 1.00 91.19 204 PRO A N 1
ATOM 1725 C CA . PRO A 1 204 ? -16.386 14.370 -6.837 1.00 91.19 204 PRO A CA 1
ATOM 1726 C C . PRO A 1 204 ? -16.725 14.084 -8.301 1.00 91.19 204 PRO A C 1
ATOM 1728 O O . PRO A 1 204 ? -16.929 12.925 -8.649 1.00 91.19 204 PRO A O 1
ATOM 1731 N N . GLU A 1 205 ? -16.768 15.093 -9.171 1.00 94.50 205 GLU A N 1
ATOM 1732 C CA . GLU A 1 205 ? -17.061 14.944 -10.601 1.00 94.50 205 GLU A CA 1
ATOM 1733 C C . GLU A 1 205 ? -15.820 14.983 -11.508 1.00 94.50 205 GLU A C 1
ATOM 1735 O O . GLU A 1 205 ? -15.959 14.902 -12.730 1.00 94.50 205 GLU A O 1
ATOM 1740 N N . ASP A 1 206 ? -14.599 15.065 -10.958 1.00 95.19 206 ASP A N 1
ATOM 1741 C CA . ASP A 1 206 ? -13.380 15.059 -11.778 1.00 95.19 206 ASP A CA 1
ATOM 1742 C C . ASP A 1 206 ? -13.142 13.676 -12.410 1.00 95.19 206 ASP A C 1
ATOM 1744 O O . ASP A 1 206 ? -12.542 12.768 -11.831 1.00 95.19 206 ASP A O 1
ATOM 1748 N N . SER A 1 207 ? -13.629 13.524 -13.642 1.00 94.44 207 SER A N 1
ATOM 1749 C CA . SER A 1 207 ? -13.512 12.294 -14.432 1.00 94.44 207 SER A CA 1
ATOM 1750 C C . SER A 1 207 ? -12.068 11.844 -14.662 1.00 94.44 207 SER A C 1
ATOM 1752 O O . SER A 1 207 ? -11.828 10.646 -14.779 1.00 94.44 207 SER A O 1
ATOM 1754 N N . ARG A 1 208 ? -11.095 12.764 -14.673 1.00 95.56 208 ARG A N 1
ATOM 1755 C CA . ARG A 1 208 ? -9.675 12.429 -14.866 1.00 95.56 208 ARG A CA 1
ATOM 1756 C C . ARG A 1 208 ? -9.122 11.725 -13.635 1.00 95.56 208 ARG A C 1
ATOM 1758 O O . ARG A 1 208 ? -8.440 10.713 -13.757 1.00 95.56 208 ARG A O 1
ATOM 1765 N N . ALA A 1 209 ? -9.448 12.253 -12.453 1.00 93.12 209 ALA A N 1
ATOM 1766 C CA . ALA A 1 209 ? -9.055 11.657 -11.183 1.00 93.12 209 ALA A CA 1
ATOM 1767 C C . ALA A 1 209 ? -9.687 10.267 -11.014 1.00 93.12 209 ALA A C 1
ATOM 1769 O O . ALA A 1 209 ? -8.971 9.322 -10.690 1.00 93.12 209 ALA A O 1
ATOM 1770 N N . LYS A 1 210 ? -10.982 10.119 -11.341 1.00 91.25 210 LYS A N 1
ATOM 1771 C CA . LYS A 1 210 ? -11.662 8.809 -11.383 1.00 91.25 210 LYS A CA 1
ATOM 1772 C C . LYS A 1 210 ? -10.957 7.838 -12.334 1.00 91.25 210 LYS A C 1
ATOM 1774 O O . LYS A 1 210 ? -10.615 6.739 -11.925 1.00 91.25 210 LYS A O 1
ATOM 1779 N N . ALA A 1 211 ? -10.658 8.273 -13.560 1.00 91.38 211 ALA A N 1
ATOM 1780 C CA . ALA A 1 211 ? -10.017 7.430 -14.566 1.00 91.38 211 ALA A CA 1
ATOM 1781 C C . ALA A 1 211 ? -8.618 6.947 -14.153 1.00 91.38 211 ALA A C 1
ATOM 1783 O O . ALA A 1 211 ? -8.256 5.813 -14.452 1.00 91.38 211 ALA A O 1
ATOM 1784 N N . ILE A 1 212 ? -7.821 7.780 -13.473 1.00 91.62 212 ILE A N 1
ATOM 1785 C CA . ILE A 1 212 ? -6.517 7.355 -12.940 1.00 91.62 212 ILE A CA 1
ATOM 1786 C C . ILE A 1 212 ? -6.703 6.387 -11.772 1.00 91.62 212 ILE A C 1
ATOM 1788 O O . ILE A 1 212 ? -6.009 5.373 -11.708 1.00 91.62 212 ILE A O 1
ATOM 1792 N N . LEU A 1 213 ? -7.630 6.687 -10.861 1.00 88.88 213 LEU A N 1
ATOM 1793 C CA . LEU A 1 213 ? -7.914 5.839 -9.710 1.00 88.88 213 LEU A CA 1
ATOM 1794 C C . LEU A 1 213 ? -8.411 4.450 -10.145 1.00 88.88 213 LEU A C 1
ATOM 1796 O O . LEU A 1 213 ? -7.968 3.447 -9.596 1.00 88.88 213 LEU A O 1
ATOM 1800 N N . ASP A 1 214 ? -9.224 4.374 -11.200 1.00 87.06 214 ASP A N 1
ATOM 1801 C CA . ASP A 1 214 ? -9.681 3.114 -11.795 1.00 87.06 214 ASP A CA 1
ATOM 1802 C C . ASP A 1 214 ? -8.524 2.236 -12.311 1.00 87.06 214 ASP A C 1
ATOM 1804 O O . ASP A 1 214 ? -8.656 1.017 -12.321 1.00 87.06 214 ASP A O 1
ATOM 1808 N N . GLN A 1 215 ? -7.359 2.799 -12.672 1.00 85.44 215 GLN A N 1
ATOM 1809 C CA . GLN A 1 215 ? -6.197 2.004 -13.114 1.00 85.44 215 GLN A CA 1
ATOM 1810 C C . GLN A 1 215 ? -5.518 1.208 -11.996 1.00 85.44 215 GLN A C 1
ATOM 1812 O O . GLN A 1 215 ? -4.684 0.336 -12.273 1.00 85.44 215 GLN A O 1
ATOM 1817 N N . PHE A 1 216 ? -5.790 1.529 -10.730 1.00 78.25 216 PHE A N 1
ATOM 1818 C CA . PHE A 1 216 ? -5.267 0.721 -9.638 1.00 78.25 216 PHE A CA 1
ATOM 1819 C C . PHE A 1 216 ? -5.863 -0.697 -9.707 1.00 78.25 216 PHE A C 1
ATOM 1821 O O . PHE A 1 216 ? -5.158 -1.657 -9.394 1.00 78.25 216 PHE A O 1
ATOM 1828 N N . PHE A 1 217 ? -7.085 -0.863 -10.219 1.00 66.62 217 PHE A N 1
ATOM 1829 C CA . PHE A 1 217 ? -7.908 -2.064 -10.039 1.00 66.62 217 PHE A CA 1
ATOM 1830 C C . PHE A 1 217 ? -8.026 -2.917 -11.310 1.00 66.62 217 PHE A C 1
ATOM 1832 O O . PHE A 1 217 ? -7.916 -4.166 -11.171 1.00 66.62 217 PHE A O 1
#

Secondary structure (DSSP, 8-state):
--SHHHHHHHHHHHHHHHHHHTTTSGGGHHHHSS----HHHHHHHHHHHHHHHHHHHTTHHHHHHHHHHHHS-PEEGGGS-TTTSPPPSPTTS-GGG-EEEES-S--S-TT-SEEEETTEEEESS---HHHHHHHHHHHHHHHHH-THHHHHHHHHTTSSSSS-S-HHHHHHTTTTT--HHHH--HHHHHHHHHHHHHHHHH-TT-HHHHHHHHTT-

pLDDT: mean 80.76, std 13.47, range [42.75, 95.56]

Sequence (217 aa):
MKSLNTTWIVRYGMRWKRLFVFPAGEYRHFYLYRTNKSPFRRLGYWMVDVVILVGDVLCLPEIYLALEWLASPVKTFPQMDGSKYRVPYPADLKTDNIRLHLNPRIRPNARVHAYVSFQTINFWGELSDEIFLHELMHIWQFHRVGSIYIHHALRAQRMIPAYEYGLVSGVLNRWDQVCIWRDFNFEQMASLGADLELHLRDFPEDSRAKAILDQFF